Protein AF-A0A1X7SDA2-F1 (afdb_monomer_lite)

Secondary structure (DSSP, 8-state):
-HHHHHHHHHHHHHHHHHHHHHHHHHHHH-TTSTTHHHHHHHHHHHHHHHHHHHHHHHHHHHTTS-TT-HHHHHHHHHHHHHHHHHHHHHHHHHHHHHHHS-------------SHHHHHHHHHHHHHHHHHHHHHHHHHHSS---S---HHHHHHHHHHHHHHHHHHHHHHHHHHHHHHHHHHTT-

Sequence (187 aa):
MALSSLHKKRRAAGSPITRLNNQLKDLEADPEVPGASDSAKHLLLKLNEAESHFKTLHYQVLDVIDENDDEALRKEQDIVDNHDDIVAALVLRIQNIITHSPSTVHHSPMSVGSTVPDALKVSARRLSRLELGLNGTDDGLDAPSGDDVDSSLLEQYVEQLADNKCELSKIHEQLISLDLENDHELV

pLDDT: mean 71.37, std 12.74, range [31.89, 90.06]

Structure (mmCIF, N/CA/C/O backbone):
data_AF-A0A1X7SDA2-F1
#
_entry.id   AF-A0A1X7SDA2-F1
#
loop_
_atom_site.group_PDB
_atom_site.id
_atom_site.type_symbol
_atom_site.label_atom_id
_atom_site.label_alt_id
_atom_site.label_comp_id
_atom_site.label_asym_id
_atom_site.label_entity_id
_atom_site.label_seq_id
_atom_site.pdbx_PDB_ins_code
_atom_site.Cartn_x
_atom_site.Cartn_y
_atom_site.Cartn_z
_atom_site.occupancy
_atom_site.B_iso_or_equiv
_atom_site.auth_seq_id
_atom_site.auth_comp_id
_atom_site.auth_asym_id
_atom_site.auth_atom_id
_atom_site.pdbx_PDB_model_num
ATOM 1 N N . MET A 1 1 ? -9.801 19.566 20.275 1.00 59.31 1 MET A N 1
ATOM 2 C CA . MET A 1 1 ? -8.742 20.285 19.514 1.00 59.31 1 MET A CA 1
ATOM 3 C C . MET A 1 1 ? -7.629 19.369 18.985 1.00 59.31 1 MET A C 1
ATOM 5 O O . MET A 1 1 ? -6.990 19.757 18.017 1.00 59.31 1 MET A O 1
ATOM 9 N N . ALA A 1 2 ? -7.393 18.178 19.556 1.00 70.62 2 ALA A N 1
ATOM 10 C CA . ALA A 1 2 ? -6.334 17.264 19.103 1.00 70.62 2 ALA A CA 1
ATOM 11 C C . ALA A 1 2 ? -6.575 16.687 17.691 1.00 70.62 2 ALA A C 1
ATOM 13 O O . ALA A 1 2 ? -5.688 16.782 16.842 1.00 70.62 2 ALA A O 1
ATOM 14 N N . LEU A 1 3 ? -7.796 16.214 17.410 1.00 76.88 3 LEU A N 1
ATOM 15 C CA . LEU A 1 3 ? -8.164 15.581 16.135 1.00 76.88 3 LEU A CA 1
ATOM 16 C C . LEU A 1 3 ? -7.903 16.494 14.920 1.00 76.88 3 LEU A C 1
ATOM 18 O O . LEU A 1 3 ? -7.223 16.112 13.971 1.00 76.88 3 LEU A O 1
ATOM 22 N N . SER A 1 4 ? -8.341 17.760 14.973 1.00 78.56 4 SER A N 1
ATOM 23 C CA . SER A 1 4 ? -8.145 18.707 13.861 1.00 78.56 4 SER A CA 1
ATOM 24 C C . SER A 1 4 ? -6.668 18.993 13.565 1.00 78.56 4 SER A C 1
ATOM 26 O O . SER A 1 4 ? -6.300 19.237 12.414 1.00 78.56 4 SER A O 1
ATOM 28 N N . SER A 1 5 ? -5.806 18.929 14.584 1.00 82.69 5 SER A N 1
ATOM 29 C CA . SER A 1 5 ? -4.362 19.088 14.419 1.00 82.69 5 SER A CA 1
ATOM 30 C C . SER A 1 5 ? -3.717 17.862 13.762 1.00 82.69 5 SER A C 1
ATOM 32 O O . SER A 1 5 ? -2.837 18.029 12.915 1.00 82.69 5 SER A O 1
ATOM 34 N N . LEU A 1 6 ? -4.198 16.654 14.077 1.00 82.06 6 LEU A N 1
ATOM 35 C CA . LEU A 1 6 ? -3.743 15.398 13.479 1.00 82.06 6 LEU A CA 1
ATOM 36 C C . LEU A 1 6 ? -4.163 15.304 12.012 1.00 82.06 6 LEU A C 1
ATOM 38 O O . LEU A 1 6 ? -3.303 15.117 11.156 1.00 82.06 6 LEU A O 1
ATOM 42 N N . HIS A 1 7 ? -5.427 15.594 11.682 1.00 82.50 7 HIS A N 1
ATOM 43 C CA . HIS A 1 7 ? -5.861 15.664 10.281 1.00 82.50 7 HIS A CA 1
ATOM 44 C C . HIS A 1 7 ? -5.064 16.701 9.479 1.00 82.50 7 HIS A C 1
ATOM 46 O O . HIS A 1 7 ? -4.743 16.477 8.311 1.00 82.50 7 HIS A O 1
ATOM 52 N N . LYS A 1 8 ? -4.699 17.838 10.089 1.00 81.81 8 LYS A N 1
ATOM 53 C CA . LYS A 1 8 ? -3.851 18.846 9.435 1.00 81.81 8 LYS A CA 1
ATOM 54 C C . LYS A 1 8 ? -2.438 18.315 9.167 1.00 81.81 8 LYS A C 1
ATOM 56 O O . LYS A 1 8 ? -1.912 18.549 8.079 1.00 81.81 8 LYS A O 1
ATOM 61 N N . LYS A 1 9 ? -1.843 17.583 10.115 1.00 80.25 9 LYS A N 1
ATOM 62 C CA . LYS A 1 9 ? -0.550 16.900 9.927 1.00 80.25 9 LYS A CA 1
ATOM 63 C C . LYS A 1 9 ? -0.638 15.809 8.853 1.00 80.25 9 LYS A C 1
ATOM 65 O O . LYS A 1 9 ? 0.211 15.779 7.970 1.00 80.25 9 LYS A O 1
ATOM 70 N N . ARG A 1 10 ? -1.700 14.996 8.848 1.00 83.62 10 ARG A N 1
ATOM 71 C CA . ARG A 1 10 ? -1.960 13.968 7.825 1.00 83.62 10 ARG A CA 1
ATOM 72 C C . ARG A 1 10 ? -2.091 14.568 6.425 1.00 83.62 10 ARG A C 1
ATOM 74 O O . ARG A 1 10 ? -1.443 14.112 5.490 1.00 83.62 10 ARG A O 1
ATOM 81 N N . ARG A 1 11 ? -2.852 15.657 6.271 1.00 78.75 11 ARG A N 1
ATOM 82 C CA . ARG A 1 11 ? -2.937 16.391 4.991 1.00 78.75 11 ARG A CA 1
ATOM 83 C C . ARG A 1 11 ? -1.576 16.924 4.543 1.00 78.75 11 ARG A C 1
ATOM 85 O O . ARG A 1 11 ? -1.275 16.899 3.353 1.00 78.75 11 ARG A O 1
ATOM 92 N N . ALA A 1 12 ? -0.740 17.370 5.481 1.00 77.00 12 ALA A N 1
ATOM 93 C CA . ALA A 1 12 ? 0.630 17.763 5.172 1.00 77.00 12 ALA A CA 1
ATOM 94 C C . ALA A 1 12 ? 1.497 16.569 4.732 1.00 77.00 12 ALA A C 1
ATOM 96 O O . ALA A 1 12 ? 2.342 16.761 3.866 1.00 77.00 12 ALA A O 1
ATOM 97 N N . ALA A 1 13 ? 1.257 15.356 5.243 1.00 71.81 13 ALA A N 1
ATOM 98 C CA . ALA A 1 13 ? 1.896 14.119 4.777 1.00 71.81 13 ALA A CA 1
ATOM 99 C C . ALA A 1 13 ? 1.405 13.652 3.386 1.00 71.81 13 ALA A C 1
ATOM 101 O O . ALA A 1 13 ? 2.168 13.033 2.651 1.00 71.81 13 ALA A O 1
ATOM 102 N N . GLY A 1 14 ? 0.197 14.041 2.959 1.00 67.38 14 GLY A N 1
ATOM 103 C CA . GLY A 1 14 ? -0.268 13.852 1.574 1.00 67.38 14 GLY A CA 1
ATOM 104 C C . GLY A 1 14 ? 0.439 14.749 0.540 1.00 67.38 14 GLY A C 1
ATOM 105 O O . GLY A 1 14 ? 0.536 14.398 -0.633 1.00 67.38 14 GLY A O 1
ATOM 106 N N . SER A 1 15 ? 0.995 15.891 0.960 1.00 72.88 15 SER A N 1
ATOM 107 C CA . SER A 1 15 ? 1.764 16.803 0.089 1.00 72.88 15 SER A CA 1
ATOM 108 C C . SER A 1 15 ? 3.035 16.163 -0.514 1.00 72.88 15 SER A C 1
ATOM 110 O O . SER A 1 15 ? 3.266 16.332 -1.714 1.00 72.88 15 SER A O 1
ATOM 112 N N . PRO A 1 16 ? 3.843 15.394 0.248 1.00 75.81 16 PRO A N 1
ATOM 113 C CA . PRO A 1 16 ? 4.901 14.535 -0.278 1.00 75.81 16 PRO A CA 1
ATOM 114 C C . PRO A 1 16 ? 4.469 13.631 -1.433 1.00 75.81 16 PRO A C 1
ATOM 116 O O . PRO A 1 16 ? 5.151 13.617 -2.451 1.00 75.81 16 PRO A O 1
ATOM 119 N N . ILE A 1 17 ? 3.327 12.946 -1.331 1.00 77.50 17 ILE A N 1
ATOM 120 C CA . ILE A 1 17 ? 2.840 12.034 -2.381 1.00 77.50 17 ILE A CA 1
ATOM 121 C C . ILE A 1 17 ? 2.509 12.796 -3.662 1.00 77.50 17 ILE A C 1
ATOM 123 O O . ILE A 1 17 ? 2.922 12.394 -4.747 1.00 77.50 17 ILE A O 1
ATOM 127 N N . THR A 1 18 ? 1.858 13.954 -3.552 1.00 77.25 18 THR A N 1
ATOM 128 C CA . THR A 1 18 ? 1.603 14.819 -4.713 1.00 77.25 18 THR A CA 1
ATOM 129 C C . THR A 1 18 ? 2.904 15.297 -5.365 1.00 77.25 18 THR A C 1
ATOM 131 O O . THR A 1 18 ? 3.003 15.345 -6.590 1.00 77.25 18 THR A O 1
ATOM 134 N N . ARG A 1 19 ? 3.928 15.627 -4.566 1.00 79.62 19 ARG A N 1
ATOM 135 C CA . ARG A 1 19 ? 5.252 16.009 -5.085 1.00 79.62 19 ARG A CA 1
ATOM 136 C C . ARG A 1 19 ? 5.945 14.844 -5.785 1.00 79.62 19 ARG A C 1
ATOM 138 O O . ARG A 1 19 ? 6.476 15.051 -6.871 1.00 79.62 19 ARG A O 1
ATOM 145 N N . LEU A 1 20 ? 5.902 13.647 -5.201 1.00 81.62 20 LEU A N 1
ATOM 146 C CA . LEU A 1 20 ? 6.448 12.429 -5.803 1.00 81.62 20 LEU A CA 1
ATOM 147 C C . LEU A 1 20 ? 5.735 12.096 -7.116 1.00 81.62 20 LEU A C 1
ATOM 149 O O . LEU A 1 20 ? 6.397 11.782 -8.095 1.00 81.62 20 LEU A O 1
ATOM 153 N N . ASN A 1 21 ? 4.411 12.254 -7.180 1.00 78.62 21 ASN A N 1
ATOM 154 C CA . ASN A 1 21 ? 3.631 12.061 -8.403 1.00 78.62 21 ASN A CA 1
ATOM 155 C C . ASN A 1 21 ? 4.055 13.022 -9.526 1.00 78.62 21 ASN A C 1
ATOM 157 O O . ASN A 1 21 ? 4.193 12.606 -10.672 1.00 78.62 21 ASN A O 1
ATOM 161 N N . ASN A 1 22 ? 4.292 14.298 -9.209 1.00 78.06 22 ASN A N 1
ATOM 162 C CA . ASN A 1 22 ? 4.778 15.265 -10.197 1.00 78.06 22 ASN A CA 1
ATOM 163 C C . ASN A 1 22 ? 6.201 14.932 -10.661 1.00 78.06 22 ASN A C 1
ATOM 165 O O . ASN A 1 22 ? 6.445 14.893 -11.858 1.00 78.06 22 ASN A O 1
ATOM 169 N N . GLN A 1 23 ? 7.099 14.587 -9.735 1.00 79.50 23 GLN A N 1
ATOM 170 C CA . GLN A 1 23 ? 8.452 14.132 -10.079 1.00 79.50 23 GLN A CA 1
ATOM 171 C C . GLN A 1 23 ? 8.437 12.867 -10.942 1.00 79.50 23 GLN A C 1
ATOM 173 O O . GLN A 1 23 ? 9.287 12.700 -11.811 1.00 79.50 23 GLN A O 1
ATOM 178 N N . LEU A 1 24 ? 7.458 11.989 -10.724 1.00 80.25 24 LEU A N 1
ATOM 179 C CA . LEU A 1 24 ? 7.262 10.808 -11.547 1.00 80.25 24 LEU A CA 1
ATOM 180 C C . LEU A 1 24 ? 6.786 11.162 -12.953 1.00 80.25 24 LEU A C 1
ATOM 182 O O . LEU A 1 24 ? 7.314 10.622 -13.912 1.00 80.25 24 LEU A O 1
ATOM 186 N N . LYS A 1 25 ? 5.832 12.091 -13.081 1.00 80.81 25 LYS A N 1
ATOM 187 C CA . LYS A 1 25 ? 5.381 12.592 -14.388 1.00 80.81 25 LYS A CA 1
ATOM 188 C C . LYS A 1 25 ? 6.527 13.215 -15.179 1.00 80.81 25 LYS A C 1
ATOM 190 O O . LYS A 1 25 ? 6.603 13.007 -16.383 1.00 80.81 25 LYS A O 1
ATOM 195 N N . ASP A 1 26 ? 7.412 13.943 -14.504 1.00 77.31 26 ASP A N 1
ATOM 196 C CA . ASP A 1 26 ? 8.580 14.556 -15.138 1.00 77.31 26 ASP A CA 1
ATOM 197 C C . ASP A 1 26 ? 9.569 13.487 -15.643 1.00 77.31 26 ASP A C 1
ATOM 199 O O . ASP A 1 26 ? 10.092 13.609 -16.745 1.00 77.31 26 ASP A O 1
ATOM 203 N N . LEU A 1 27 ? 9.778 12.405 -14.880 1.00 75.75 27 LEU A N 1
ATOM 204 C CA . LEU A 1 27 ? 10.617 11.270 -15.297 1.00 75.75 27 LEU A CA 1
ATOM 205 C C . LEU A 1 27 ? 9.971 10.398 -16.383 1.00 75.75 27 LEU A C 1
ATOM 207 O O . LEU A 1 27 ? 10.678 9.818 -17.198 1.00 75.75 27 LEU A O 1
ATOM 211 N N . GLU A 1 28 ? 8.644 10.289 -16.407 1.00 74.94 28 GLU A N 1
ATOM 212 C CA . GLU A 1 28 ? 7.909 9.594 -17.473 1.00 74.94 28 GLU A CA 1
ATOM 213 C C . GLU A 1 28 ? 7.912 10.378 -18.786 1.00 74.94 28 GLU A C 1
ATOM 215 O O . GLU A 1 28 ? 7.840 9.778 -19.857 1.00 74.94 28 GLU A O 1
ATOM 220 N N . ALA A 1 29 ? 7.975 11.709 -18.713 1.00 76.88 29 ALA 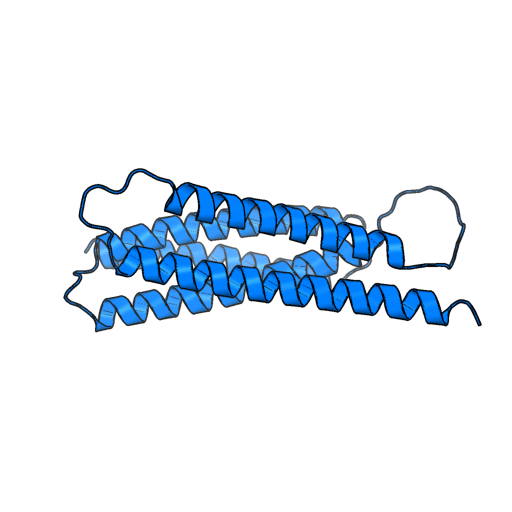A N 1
ATOM 221 C CA . ALA A 1 29 ? 8.007 12.570 -19.887 1.00 76.88 29 ALA A CA 1
ATOM 222 C C . ALA A 1 29 ? 9.354 12.521 -20.629 1.00 76.88 29 ALA A C 1
ATOM 224 O O . ALA A 1 29 ? 9.379 12.789 -21.829 1.00 76.88 29 ALA A O 1
ATOM 225 N N . ASP A 1 30 ? 10.447 12.172 -19.941 1.00 66.75 30 ASP A N 1
ATOM 226 C CA . ASP A 1 30 ? 11.797 12.113 -20.512 1.00 66.75 30 ASP A CA 1
ATOM 227 C C . ASP A 1 30 ? 12.536 10.815 -20.102 1.00 66.75 30 ASP A C 1
ATOM 229 O O . ASP A 1 30 ? 13.370 10.808 -19.191 1.00 66.75 30 ASP A O 1
ATOM 233 N N . PRO A 1 31 ? 12.208 9.674 -20.740 1.00 57.91 31 PRO A N 1
ATOM 234 C CA . PRO A 1 31 ? 12.729 8.358 -20.360 1.00 57.91 31 PRO A CA 1
ATOM 235 C C . PRO A 1 31 ? 14.196 8.118 -20.763 1.00 57.91 31 PRO A C 1
ATOM 237 O O . PRO A 1 31 ? 14.784 7.120 -20.344 1.00 57.91 31 PRO A O 1
ATOM 240 N N . GLU A 1 32 ? 14.805 9.001 -21.564 1.00 57.25 32 GLU A N 1
ATOM 241 C CA . GLU A 1 32 ? 16.189 8.854 -22.043 1.00 57.25 32 GLU A CA 1
ATOM 242 C C . GLU A 1 32 ? 17.232 9.482 -21.102 1.00 57.25 32 GLU A C 1
ATOM 244 O O . GLU A 1 32 ? 18.436 9.405 -21.366 1.00 57.25 32 GLU A O 1
ATOM 249 N N . VAL A 1 33 ? 16.804 10.073 -19.980 1.00 61.66 33 VAL A N 1
ATOM 250 C CA . VAL A 1 33 ? 17.714 10.708 -19.020 1.00 61.66 33 VAL A CA 1
ATOM 251 C C . VAL A 1 33 ? 18.628 9.654 -18.369 1.00 61.66 33 VAL A C 1
ATOM 253 O O . VAL A 1 33 ? 18.151 8.748 -17.672 1.00 61.66 33 VAL A O 1
ATOM 256 N N . PRO A 1 34 ? 19.963 9.773 -18.514 1.00 59.53 34 PRO A N 1
ATOM 257 C CA . PRO A 1 34 ? 20.907 8.894 -17.835 1.00 59.53 34 PRO A CA 1
ATOM 258 C C . PRO A 1 34 ? 20.696 8.951 -16.316 1.00 59.53 34 PRO A C 1
ATOM 260 O O . PRO A 1 34 ? 20.750 10.021 -15.712 1.00 59.53 34 PRO A O 1
ATOM 263 N N . GLY A 1 35 ? 20.448 7.800 -15.685 1.00 67.06 35 GLY A N 1
ATOM 264 C CA . GLY A 1 35 ? 20.158 7.717 -14.246 1.00 67.06 35 GLY A CA 1
ATOM 265 C C . GLY A 1 35 ? 18.670 7.791 -13.870 1.00 67.06 35 GLY A C 1
ATOM 266 O O . GLY A 1 35 ? 18.354 7.832 -12.677 1.00 67.06 35 GLY A O 1
ATOM 267 N N . ALA A 1 36 ? 17.751 7.746 -14.843 1.00 69.38 36 ALA A N 1
ATOM 268 C CA . ALA A 1 36 ? 16.308 7.636 -14.598 1.00 69.38 36 ALA A CA 1
ATOM 269 C C . ALA A 1 36 ? 15.951 6.422 -13.716 1.00 69.38 36 ALA A C 1
ATOM 271 O O . ALA A 1 36 ? 15.173 6.555 -12.774 1.00 69.38 36 ALA A O 1
ATOM 272 N N . SER A 1 37 ? 16.600 5.269 -13.931 1.00 69.44 37 SER A N 1
ATOM 273 C CA . SER A 1 37 ? 16.397 4.056 -13.117 1.00 69.44 37 SER A CA 1
ATOM 274 C C . SER A 1 37 ? 16.766 4.261 -11.642 1.00 69.44 37 SER A C 1
ATOM 276 O O . SER A 1 37 ? 16.010 3.882 -10.747 1.00 69.44 37 SER A O 1
ATOM 278 N N . ASP A 1 38 ? 17.907 4.892 -11.360 1.00 74.62 38 ASP A N 1
ATOM 279 C CA . ASP A 1 38 ? 18.349 5.124 -9.980 1.00 74.62 38 ASP A CA 1
ATOM 280 C C . ASP A 1 38 ? 17.5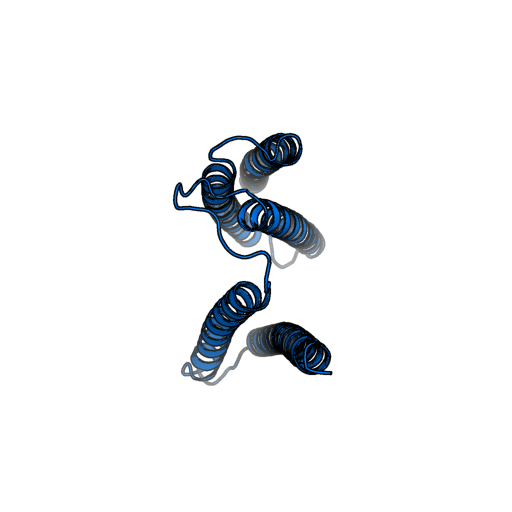34 6.232 -9.305 1.00 74.62 38 ASP A C 1
ATOM 282 O O . ASP A 1 38 ? 17.201 6.128 -8.122 1.00 74.62 38 ASP A O 1
ATOM 286 N N . SER A 1 39 ? 17.106 7.233 -10.076 1.00 77.81 39 SER A N 1
ATOM 287 C CA . SER A 1 39 ? 16.160 8.255 -9.622 1.00 77.81 39 SER A CA 1
ATOM 288 C C . SER A 1 39 ? 14.798 7.643 -9.282 1.00 77.81 39 SER A C 1
ATOM 290 O O . SER A 1 39 ? 14.232 7.955 -8.236 1.00 77.81 39 SER A O 1
ATOM 292 N N . ALA A 1 40 ? 14.304 6.707 -10.095 1.00 76.56 40 ALA A N 1
ATOM 293 C CA . ALA A 1 40 ? 13.064 5.980 -9.850 1.00 76.56 40 ALA A CA 1
ATOM 294 C C . ALA A 1 40 ? 13.161 5.067 -8.614 1.00 76.56 40 ALA A C 1
ATOM 296 O O . ALA A 1 40 ? 12.264 5.080 -7.773 1.00 76.56 40 ALA A O 1
ATOM 297 N N . LYS A 1 41 ? 14.276 4.346 -8.416 1.00 77.31 41 LYS A N 1
ATOM 298 C CA . LYS A 1 41 ? 14.525 3.583 -7.173 1.00 77.31 41 LYS A CA 1
ATOM 299 C C . LYS A 1 41 ? 14.540 4.488 -5.941 1.00 77.31 41 LYS A C 1
ATOM 301 O O . LYS A 1 41 ? 13.987 4.135 -4.903 1.00 77.31 41 LYS A O 1
ATOM 306 N N . HIS A 1 42 ? 15.156 5.661 -6.049 1.00 81.12 42 HIS A N 1
ATOM 307 C CA . HIS A 1 42 ? 15.188 6.627 -4.958 1.00 81.12 42 HIS A CA 1
ATOM 308 C C . HIS A 1 42 ? 13.798 7.223 -4.672 1.00 81.12 42 HIS A C 1
ATOM 310 O O . HIS A 1 42 ? 13.443 7.436 -3.512 1.00 81.12 42 HIS A O 1
ATOM 316 N N . LEU A 1 43 ? 12.975 7.445 -5.702 1.00 83.38 43 LEU A N 1
ATOM 317 C CA . LEU A 1 43 ? 11.569 7.820 -5.531 1.00 83.38 43 LEU A CA 1
ATOM 318 C C . LEU A 1 43 ? 10.744 6.701 -4.888 1.00 83.38 43 LEU A C 1
ATOM 320 O O . LEU A 1 43 ? 9.896 7.008 -4.057 1.00 83.38 43 LEU A O 1
ATOM 324 N N . LEU A 1 44 ? 11.023 5.429 -5.196 1.00 80.88 44 LEU A N 1
ATOM 325 C CA . LEU A 1 44 ? 10.370 4.289 -4.544 1.00 80.88 44 LEU A CA 1
ATOM 326 C C . LEU A 1 44 ? 10.635 4.277 -3.037 1.00 80.88 44 LEU A C 1
ATOM 328 O O . LEU A 1 44 ? 9.713 4.122 -2.244 1.00 80.88 44 LEU A O 1
ATOM 332 N N . LEU A 1 45 ? 11.892 4.486 -2.636 1.00 84.69 45 LEU A N 1
ATOM 333 C CA . LEU A 1 45 ? 12.259 4.571 -1.221 1.00 84.69 45 LEU A CA 1
ATOM 334 C C . LEU A 1 45 ? 11.527 5.721 -0.519 1.00 84.69 45 LEU A C 1
ATOM 336 O O . LEU A 1 45 ? 10.974 5.527 0.560 1.00 84.69 45 LEU A O 1
ATOM 340 N N . LYS A 1 46 ? 11.463 6.895 -1.158 1.00 86.56 46 LYS A N 1
ATOM 341 C CA . LYS A 1 46 ? 10.731 8.053 -0.626 1.00 86.56 46 LYS A CA 1
ATOM 342 C C . LYS A 1 46 ? 9.225 7.832 -0.545 1.00 86.56 46 LYS A C 1
ATOM 344 O O . LYS A 1 46 ? 8.593 8.356 0.368 1.00 86.56 46 LYS A O 1
ATOM 349 N N . LEU A 1 47 ? 8.648 7.099 -1.495 1.00 87.50 47 LEU A N 1
ATOM 350 C CA . LEU A 1 47 ? 7.232 6.750 -1.475 1.00 87.50 47 LEU A CA 1
ATOM 351 C C . LEU A 1 47 ? 6.921 5.854 -0.273 1.00 87.50 47 LEU A C 1
ATOM 353 O O . LEU A 1 47 ? 6.018 6.181 0.489 1.00 87.50 47 LEU A O 1
ATOM 357 N N . ASN A 1 48 ? 7.732 4.819 -0.046 1.00 84.31 48 ASN A N 1
ATOM 358 C CA . ASN A 1 48 ? 7.575 3.919 1.100 1.00 84.31 48 ASN A CA 1
ATOM 359 C C . ASN A 1 48 ? 7.741 4.656 2.443 1.00 84.31 48 ASN A C 1
ATOM 361 O O . ASN A 1 48 ? 7.020 4.391 3.403 1.00 84.31 48 ASN A O 1
ATOM 365 N N . GLU A 1 49 ? 8.678 5.607 2.526 1.00 87.12 49 GLU A N 1
ATOM 366 C CA . GLU A 1 49 ? 8.853 6.445 3.719 1.00 87.12 49 GLU A CA 1
ATOM 367 C C . GLU A 1 49 ? 7.627 7.343 3.968 1.00 87.12 49 GLU A C 1
ATOM 369 O O . GLU A 1 49 ? 7.147 7.453 5.099 1.00 87.12 49 GLU A O 1
ATOM 374 N N . ALA A 1 50 ? 7.084 7.956 2.911 1.00 85.81 50 ALA A N 1
ATOM 375 C CA . ALA A 1 50 ? 5.890 8.792 3.002 1.00 85.81 50 ALA A CA 1
ATOM 376 C C . ALA A 1 50 ? 4.637 7.987 3.388 1.00 85.81 50 ALA A C 1
ATOM 378 O O . ALA A 1 50 ? 3.846 8.462 4.203 1.00 85.81 50 ALA A O 1
ATOM 379 N N . GLU A 1 51 ? 4.484 6.777 2.846 1.00 86.56 51 GLU A N 1
ATOM 380 C CA . GLU A 1 51 ? 3.410 5.835 3.180 1.00 86.56 51 GLU A CA 1
ATOM 381 C C . GLU A 1 51 ? 3.476 5.421 4.657 1.00 86.56 51 GLU A C 1
ATOM 383 O O . GLU A 1 51 ? 2.493 5.544 5.387 1.00 86.56 51 GLU A O 1
ATOM 388 N N . SER A 1 52 ? 4.655 5.015 5.137 1.00 87.69 52 SER A N 1
ATOM 389 C CA . SER A 1 52 ? 4.864 4.648 6.544 1.00 87.69 52 SER A CA 1
ATOM 390 C C . SER A 1 52 ? 4.509 5.797 7.499 1.00 87.69 52 SER A C 1
ATOM 392 O O . SER A 1 52 ? 3.804 5.618 8.501 1.00 87.69 52 SER A O 1
ATOM 394 N N . HIS A 1 53 ? 4.925 7.021 7.159 1.00 86.25 53 HIS A N 1
ATOM 395 C CA . HIS A 1 53 ? 4.589 8.205 7.944 1.00 86.25 53 HIS A CA 1
ATOM 396 C C . HIS A 1 53 ? 3.088 8.538 7.897 1.00 86.25 53 HIS A C 1
ATOM 398 O O . HIS A 1 53 ? 2.521 8.943 8.915 1.00 86.25 53 HIS A O 1
ATOM 404 N N . PHE A 1 54 ? 2.423 8.345 6.753 1.00 89.62 54 PHE A N 1
ATOM 405 C CA . PHE A 1 54 ? 0.974 8.507 6.647 1.00 89.62 54 PHE A CA 1
ATOM 406 C C . PHE A 1 54 ? 0.230 7.500 7.529 1.00 89.62 54 PHE A C 1
ATOM 408 O O . PHE A 1 54 ? -0.606 7.925 8.325 1.00 89.62 54 PHE A O 1
ATOM 415 N N . LYS A 1 55 ? 0.581 6.208 7.459 1.00 88.81 55 LYS A N 1
ATOM 416 C CA . LYS A 1 55 ? -0.017 5.143 8.285 1.00 88.81 55 LYS A CA 1
ATOM 417 C C . LYS A 1 55 ? 0.138 5.436 9.776 1.00 88.81 55 LYS A C 1
ATOM 419 O O . LYS A 1 55 ? -0.832 5.375 10.523 1.00 88.81 55 LYS A O 1
ATOM 424 N N . THR A 1 56 ? 1.320 5.892 10.191 1.00 90.06 56 THR A N 1
ATOM 425 C CA . THR A 1 56 ? 1.573 6.311 11.582 1.00 90.06 56 THR A CA 1
ATOM 426 C C . THR A 1 56 ? 0.627 7.428 12.031 1.00 90.06 56 THR A C 1
ATOM 428 O O . THR A 1 56 ? 0.051 7.364 13.115 1.00 90.06 56 THR A O 1
ATOM 431 N N . LEU A 1 57 ? 0.456 8.469 11.210 1.00 85.56 57 LEU A N 1
ATOM 432 C CA . LEU A 1 57 ? -0.445 9.580 11.532 1.00 85.56 57 LEU A CA 1
ATOM 433 C C . LEU A 1 57 ? -1.918 9.171 11.485 1.00 85.56 57 LEU A C 1
ATOM 435 O O . LEU A 1 57 ? -2.725 9.766 12.191 1.00 85.56 57 LEU A O 1
ATOM 439 N N . HIS A 1 58 ? -2.267 8.209 10.638 1.00 86.62 58 HIS A N 1
ATOM 440 C CA . HIS A 1 58 ? -3.623 7.710 10.493 1.00 86.62 58 HIS A CA 1
ATOM 441 C C . HIS A 1 58 ? -4.047 6.850 11.690 1.00 86.62 58 HIS A C 1
ATOM 443 O O . HIS A 1 58 ? -5.093 7.121 12.270 1.00 86.62 58 HIS A O 1
ATOM 449 N N . TYR A 1 59 ? -3.207 5.920 12.155 1.00 86.75 59 TYR A N 1
ATOM 450 C CA . TYR A 1 59 ? -3.502 5.153 13.373 1.00 86.75 59 TYR A CA 1
ATOM 451 C C . TYR A 1 59 ? -3.664 6.062 14.598 1.00 86.75 59 TYR A C 1
ATOM 453 O O . TYR A 1 59 ? -4.606 5.905 15.361 1.00 86.75 59 TYR A O 1
ATOM 461 N N . GLN A 1 60 ? -2.857 7.124 14.704 1.00 86.88 60 GLN A N 1
ATOM 462 C CA . GLN A 1 60 ? -3.041 8.147 15.744 1.00 86.88 60 GLN A CA 1
ATOM 463 C C . GLN A 1 60 ? -4.368 8.915 15.640 1.00 86.88 60 GLN A C 1
ATOM 465 O O . GLN A 1 60 ? -4.794 9.522 16.619 1.00 86.88 60 GLN A O 1
ATOM 470 N N . VAL A 1 61 ? -4.981 8.988 14.454 1.00 85.31 61 VAL A N 1
ATOM 471 C CA . VAL A 1 61 ? -6.319 9.570 14.285 1.00 85.31 61 VAL A CA 1
ATOM 472 C C . VAL A 1 61 ? -7.376 8.567 14.731 1.00 85.31 61 VAL A C 1
ATOM 474 O O . VAL A 1 61 ? -8.259 8.972 15.483 1.00 85.31 61 VAL A O 1
ATOM 477 N N . LEU A 1 62 ? -7.265 7.298 14.326 1.00 84.00 62 LEU A N 1
ATOM 478 C CA . LEU A 1 62 ? -8.182 6.234 14.747 1.00 84.00 62 LEU A CA 1
ATOM 479 C C . LEU A 1 62 ? -8.208 6.072 16.273 1.00 84.00 62 LEU A C 1
ATOM 481 O O . LEU A 1 62 ? -9.292 6.053 16.839 1.00 84.00 62 LEU A O 1
ATOM 485 N N . ASP A 1 63 ? -7.053 6.126 16.946 1.00 83.88 63 ASP A N 1
ATOM 486 C CA . ASP A 1 63 ? -6.945 6.068 18.418 1.00 83.88 63 ASP A CA 1
ATOM 487 C C . ASP A 1 63 ? -7.709 7.192 19.152 1.00 83.88 63 ASP A C 1
ATOM 489 O O . ASP A 1 63 ? -7.924 7.134 20.364 1.00 83.88 63 ASP A O 1
ATOM 493 N N . VAL A 1 64 ? -8.047 8.277 18.448 1.00 83.94 64 VAL A N 1
ATOM 494 C CA . VAL A 1 64 ? -8.718 9.461 19.010 1.00 83.94 64 VAL A CA 1
ATOM 495 C C . VAL A 1 64 ? -10.187 9.537 18.581 1.00 83.94 64 VAL A C 1
ATOM 497 O O . VAL A 1 64 ? -10.947 10.313 19.168 1.00 83.94 64 VAL A O 1
ATOM 500 N N . ILE A 1 65 ? -10.593 8.775 17.563 1.00 83.62 65 ILE A N 1
ATOM 501 C CA . ILE A 1 65 ? -11.993 8.661 17.156 1.00 83.62 65 ILE A CA 1
ATOM 502 C C . ILE A 1 65 ? -12.704 7.752 18.164 1.00 83.62 65 ILE A C 1
ATOM 504 O O . ILE A 1 65 ? -12.183 6.717 18.560 1.00 83.62 65 ILE A O 1
ATOM 508 N N . ASP A 1 66 ? -13.882 8.178 18.617 1.00 78.62 66 ASP A N 1
ATOM 509 C CA . ASP A 1 66 ? -14.729 7.349 19.475 1.00 78.62 66 ASP A CA 1
ATOM 510 C C . ASP A 1 66 ? -15.301 6.204 18.631 1.00 78.62 66 ASP A C 1
ATOM 512 O O . ASP A 1 66 ? -15.856 6.452 17.560 1.00 78.62 66 ASP A O 1
ATOM 516 N N . GLU A 1 67 ? -15.191 4.969 19.119 1.00 73.31 67 GLU A N 1
ATOM 517 C CA . GLU A 1 67 ? -15.719 3.766 18.461 1.00 73.31 67 GLU A CA 1
ATOM 518 C C . GLU A 1 67 ? -17.231 3.855 18.195 1.00 73.31 67 GLU A C 1
ATOM 520 O O . GLU A 1 67 ? -17.748 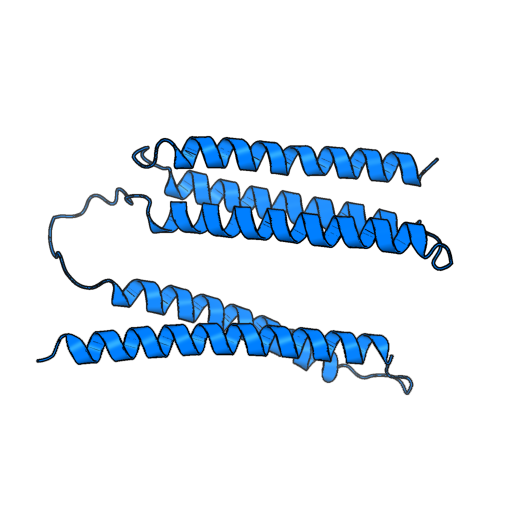3.172 17.321 1.00 73.31 67 GLU A O 1
ATOM 525 N N . ASN A 1 68 ? -17.940 4.734 18.912 1.00 75.56 68 ASN A N 1
ATOM 526 C CA . ASN A 1 68 ? -19.371 4.974 18.724 1.00 75.56 68 ASN A CA 1
ATOM 527 C C . ASN A 1 68 ? -19.698 6.010 17.628 1.00 75.56 68 ASN A C 1
ATOM 529 O O . ASN A 1 68 ? -20.874 6.287 17.381 1.00 75.56 68 ASN A O 1
ATOM 533 N N . ASP A 1 69 ? -18.693 6.621 16.992 1.00 84.56 69 ASP A N 1
ATOM 534 C CA . ASP A 1 69 ? -18.864 7.556 15.873 1.00 84.56 69 ASP A CA 1
ATOM 535 C C . ASP A 1 69 ? -18.605 6.850 14.530 1.00 84.56 69 ASP A C 1
ATOM 537 O O . ASP A 1 69 ? -17.623 7.108 13.826 1.00 84.56 69 ASP A O 1
ATOM 541 N N . ASP A 1 70 ? -19.527 5.952 14.167 1.00 78.06 70 ASP A N 1
ATOM 542 C CA . ASP A 1 70 ? -19.494 5.144 12.935 1.00 78.06 70 ASP A CA 1
ATOM 543 C C . ASP A 1 70 ? -19.268 5.978 11.663 1.00 78.06 70 ASP A C 1
ATOM 545 O O . ASP A 1 70 ? -18.632 5.540 10.702 1.00 78.06 70 ASP A O 1
ATOM 549 N N . GLU A 1 71 ? -19.802 7.199 11.634 1.00 84.44 71 GLU A N 1
ATOM 550 C CA . GLU A 1 71 ? -19.689 8.101 10.490 1.00 84.44 71 GLU A CA 1
ATOM 551 C C . GLU A 1 71 ? -18.282 8.710 10.386 1.00 84.44 71 GLU A C 1
ATOM 553 O O . GLU 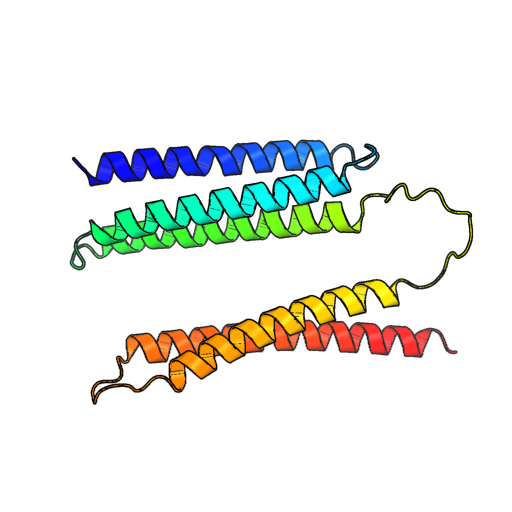A 1 71 ? -17.787 8.947 9.278 1.00 84.44 71 GLU A O 1
ATOM 558 N N . ALA A 1 72 ? -17.619 8.970 11.517 1.00 82.00 72 ALA A N 1
ATOM 559 C CA . ALA A 1 72 ? -16.221 9.383 11.534 1.00 82.00 72 ALA A CA 1
ATOM 560 C C . ALA A 1 72 ? -15.287 8.229 11.143 1.00 82.00 72 ALA A C 1
ATOM 562 O O . ALA A 1 72 ? -14.369 8.452 10.351 1.00 82.00 72 ALA A O 1
ATOM 563 N N . LEU A 1 73 ? -15.555 7.010 11.625 1.00 80.81 73 LEU A N 1
ATOM 564 C CA . LEU A 1 73 ? -14.788 5.812 11.273 1.00 80.81 73 LEU A CA 1
ATOM 565 C C . LEU A 1 73 ? -14.875 5.494 9.778 1.00 80.81 73 LEU A C 1
ATOM 567 O O . LEU A 1 73 ? -13.841 5.356 9.128 1.00 80.81 73 LEU A O 1
ATOM 571 N N . ARG A 1 74 ? -16.081 5.482 9.194 1.00 84.12 74 ARG A N 1
ATOM 572 C CA . ARG A 1 74 ? -16.261 5.265 7.744 1.00 84.12 74 ARG A CA 1
ATOM 573 C C . ARG A 1 74 ? -15.495 6.273 6.899 1.00 84.12 74 ARG A C 1
ATOM 575 O O . ARG A 1 74 ? -14.807 5.895 5.960 1.00 84.12 74 ARG A O 1
ATOM 582 N N . LYS A 1 75 ? -15.561 7.556 7.260 1.00 84.25 75 LYS A N 1
ATOM 583 C CA . LYS A 1 75 ? -14.814 8.605 6.551 1.00 84.25 75 LYS A CA 1
ATOM 584 C C . LYS A 1 75 ? -13.310 8.430 6.651 1.00 84.25 75 LYS A C 1
ATOM 586 O O . LYS A 1 75 ? -12.597 8.830 5.736 1.00 84.25 75 LYS A O 1
ATOM 591 N N . GLU A 1 76 ? -12.813 7.935 7.777 1.00 84.12 76 GLU A N 1
ATOM 592 C CA . GLU A 1 76 ? -11.382 7.714 7.952 1.00 84.12 76 GLU A CA 1
ATOM 593 C C . GLU A 1 76 ? -10.941 6.453 7.192 1.00 84.12 76 GLU A C 1
ATOM 595 O O . GLU A 1 76 ? -9.877 6.495 6.579 1.00 84.12 76 GLU A O 1
ATOM 600 N N . GLN A 1 77 ? -11.791 5.425 7.091 1.00 82.44 77 GLN A N 1
ATOM 601 C CA . GLN A 1 77 ? -11.568 4.249 6.244 1.00 82.44 77 GLN A CA 1
ATOM 602 C C . GLN A 1 77 ? -11.521 4.602 4.748 1.00 82.44 77 GLN A C 1
ATOM 604 O O . GLN A 1 77 ? -10.534 4.294 4.087 1.00 82.44 77 GLN A O 1
ATOM 609 N N . ASP A 1 78 ? -12.493 5.372 4.238 1.00 83.06 78 ASP A N 1
ATOM 610 C CA . ASP A 1 78 ? -12.516 5.839 2.835 1.00 83.06 78 ASP A CA 1
ATOM 611 C C . ASP A 1 78 ? -11.211 6.561 2.436 1.00 83.06 78 ASP A C 1
ATOM 613 O O . ASP A 1 78 ? -10.778 6.580 1.281 1.00 83.06 78 ASP A O 1
ATOM 617 N N . ILE A 1 79 ? -10.582 7.224 3.408 1.00 84.12 79 ILE A N 1
ATOM 618 C CA . ILE A 1 79 ? -9.333 7.952 3.215 1.00 84.12 79 ILE A CA 1
ATOM 619 C C . ILE A 1 79 ? -8.133 7.004 3.116 1.00 84.12 79 ILE A C 1
ATOM 621 O O . ILE A 1 79 ? -7.193 7.346 2.392 1.00 84.12 79 ILE A O 1
ATOM 625 N N . VAL A 1 80 ? -8.135 5.881 3.840 1.00 82.25 80 VAL A N 1
ATOM 626 C CA . VAL A 1 80 ? -7.102 4.834 3.732 1.00 82.25 80 VAL A CA 1
ATOM 627 C C . VAL A 1 80 ? -7.187 4.181 2.376 1.00 82.25 80 VAL A C 1
ATOM 629 O O . VAL A 1 80 ? -6.191 4.178 1.661 1.00 82.25 80 VAL A O 1
ATOM 632 N N . ASP A 1 81 ? -8.381 3.744 1.993 1.00 78.44 81 ASP A N 1
ATOM 633 C CA . ASP A 1 81 ? -8.596 3.027 0.741 1.00 78.44 81 ASP A CA 1
ATOM 634 C C . ASP A 1 81 ? -8.122 3.881 -0.448 1.00 78.44 81 ASP A C 1
ATOM 636 O O . ASP A 1 81 ? -7.294 3.464 -1.257 1.00 78.44 81 ASP A O 1
ATOM 640 N N . ASN A 1 82 ? -8.517 5.160 -0.481 1.00 81.94 82 ASN A N 1
ATOM 641 C CA . ASN A 1 82 ? -8.049 6.093 -1.507 1.00 81.94 82 ASN A CA 1
ATOM 642 C C . ASN A 1 82 ? -6.534 6.381 -1.427 1.00 81.94 82 ASN A C 1
ATOM 644 O O . ASN A 1 82 ? -5.912 6.722 -2.434 1.00 81.94 82 ASN A O 1
ATOM 648 N N . HIS A 1 83 ? -5.915 6.308 -0.246 1.00 82.62 83 HIS A N 1
ATOM 649 C CA . HIS A 1 83 ? -4.464 6.458 -0.123 1.00 82.62 83 HIS A CA 1
ATOM 650 C C . HIS A 1 83 ? -3.725 5.247 -0.695 1.00 82.62 83 HIS A C 1
ATOM 652 O O . HIS A 1 83 ? -2.768 5.431 -1.451 1.00 82.62 83 HIS A O 1
ATOM 658 N N . ASP A 1 84 ? -4.186 4.043 -0.369 1.00 78.69 84 ASP A N 1
ATOM 659 C CA . ASP A 1 84 ? -3.599 2.790 -0.829 1.00 78.69 84 ASP A CA 1
ATOM 660 C C . ASP A 1 84 ? -3.711 2.657 -2.354 1.00 78.69 84 ASP A C 1
ATOM 662 O O . ASP A 1 84 ? -2.717 2.331 -3.009 1.00 78.69 84 ASP A O 1
ATOM 666 N N . ASP A 1 85 ? -4.839 3.062 -2.949 1.00 78.69 85 ASP A N 1
ATOM 667 C CA . ASP A 1 85 ? -5.004 3.151 -4.407 1.00 78.69 85 ASP A CA 1
ATOM 668 C C . ASP A 1 85 ? -3.957 4.069 -5.064 1.00 78.69 85 ASP A C 1
ATOM 670 O O . ASP A 1 85 ? -3.334 3.729 -6.079 1.00 78.69 85 ASP A O 1
ATOM 674 N N . ILE A 1 86 ? -3.727 5.254 -4.483 1.00 78.38 86 ILE A N 1
ATOM 675 C CA . ILE A 1 86 ? -2.750 6.223 -4.999 1.00 78.38 86 ILE A CA 1
ATOM 676 C C . ILE A 1 86 ? -1.327 5.670 -4.882 1.00 78.38 86 ILE A C 1
ATOM 678 O O . ILE A 1 86 ? -0.530 5.819 -5.816 1.00 78.38 86 ILE A O 1
ATOM 682 N N . VAL A 1 87 ? -0.990 5.044 -3.753 1.00 78.25 87 VAL A N 1
ATOM 683 C CA . VAL A 1 87 ? 0.327 4.435 -3.536 1.00 78.25 87 VAL A CA 1
ATOM 684 C C . VAL A 1 87 ? 0.545 3.290 -4.520 1.00 78.25 87 VAL A C 1
ATOM 686 O O . VAL A 1 87 ? 1.570 3.284 -5.205 1.00 78.25 87 VAL A O 1
ATOM 689 N N . ALA A 1 88 ? -0.423 2.386 -4.681 1.00 75.25 88 ALA A N 1
ATOM 690 C CA . ALA A 1 88 ? -0.349 1.280 -5.632 1.00 75.25 88 ALA A CA 1
ATOM 691 C C . ALA A 1 88 ? -0.112 1.781 -7.067 1.00 75.25 88 ALA A C 1
ATOM 693 O O . ALA A 1 88 ? 0.795 1.302 -7.758 1.00 75.25 88 ALA A O 1
ATOM 694 N N . ALA A 1 89 ? -0.849 2.810 -7.497 1.00 76.00 89 ALA A N 1
ATOM 695 C CA . ALA A 1 89 ? -0.669 3.420 -8.811 1.00 76.00 89 ALA A CA 1
ATOM 696 C C . ALA A 1 89 ? 0.737 4.022 -8.999 1.00 76.00 89 ALA A C 1
ATOM 698 O O . ALA A 1 89 ? 1.347 3.870 -10.062 1.00 76.00 89 ALA A O 1
ATOM 699 N N . LEU A 1 90 ? 1.280 4.698 -7.980 1.00 75.62 90 LEU A N 1
ATOM 700 C CA . LEU A 1 90 ? 2.631 5.265 -8.030 1.00 75.62 90 LEU A CA 1
ATOM 701 C C . LEU A 1 90 ? 3.714 4.183 -8.035 1.00 75.62 90 LEU A C 1
ATOM 703 O O . LEU A 1 90 ? 4.680 4.304 -8.788 1.00 75.62 90 LEU A O 1
ATOM 707 N N . VAL A 1 91 ? 3.548 3.116 -7.253 1.00 77.31 91 VAL A N 1
ATOM 708 C CA . VAL A 1 91 ? 4.474 1.976 -7.226 1.00 77.31 91 VAL A CA 1
ATOM 709 C C . VAL A 1 91 ? 4.560 1.321 -8.602 1.00 77.31 91 VAL A C 1
ATOM 711 O O . VAL A 1 91 ? 5.669 1.111 -9.097 1.00 77.31 91 VAL A O 1
ATOM 714 N N . LEU A 1 92 ? 3.422 1.046 -9.246 1.00 75.25 92 LEU A N 1
ATOM 715 C CA . LEU A 1 92 ? 3.390 0.447 -10.584 1.00 75.25 92 LEU A CA 1
ATOM 716 C C . LEU A 1 92 ? 4.109 1.322 -11.613 1.00 75.25 92 LEU A C 1
ATOM 718 O O . LEU A 1 92 ? 4.924 0.831 -12.393 1.00 75.25 92 LEU A O 1
ATOM 722 N N . ARG A 1 93 ? 3.867 2.633 -11.576 1.00 80.44 93 ARG A N 1
ATOM 723 C CA . ARG A 1 93 ? 4.519 3.588 -12.478 1.00 80.44 93 ARG A CA 1
ATOM 724 C C . ARG A 1 93 ? 6.031 3.668 -12.245 1.00 80.44 93 ARG A C 1
ATOM 726 O O . ARG A 1 93 ? 6.798 3.593 -13.200 1.00 80.44 93 ARG A O 1
ATOM 733 N N . ILE A 1 94 ? 6.484 3.720 -10.989 1.00 79.38 94 ILE A N 1
ATOM 734 C CA . ILE A 1 94 ? 7.917 3.685 -10.648 1.00 79.38 94 ILE A CA 1
ATOM 735 C C . ILE A 1 94 ? 8.568 2.386 -11.139 1.00 79.38 94 ILE A C 1
ATOM 737 O O . ILE A 1 94 ? 9.649 2.418 -11.726 1.00 79.38 94 ILE A O 1
ATOM 741 N N . GLN A 1 95 ? 7.919 1.241 -10.924 1.00 77.56 95 GLN A N 1
ATOM 742 C CA . GLN A 1 95 ? 8.415 -0.054 -11.394 1.00 77.56 95 GLN A CA 1
ATOM 743 C C . GLN A 1 95 ? 8.508 -0.105 -12.920 1.00 77.56 95 GLN A C 1
ATOM 745 O O . GLN A 1 95 ? 9.487 -0.636 -13.449 1.00 77.56 95 GLN A O 1
ATOM 750 N N . ASN A 1 96 ? 7.547 0.497 -13.622 1.00 75.00 96 ASN A N 1
ATOM 751 C CA . ASN A 1 96 ? 7.571 0.612 -15.073 1.00 75.00 96 ASN A CA 1
ATOM 752 C C . ASN A 1 96 ? 8.794 1.411 -15.556 1.00 75.00 96 ASN A C 1
ATOM 754 O O . ASN A 1 96 ? 9.511 0.966 -16.447 1.00 75.00 96 ASN A O 1
ATOM 758 N N . ILE A 1 97 ? 9.113 2.535 -14.905 1.00 76.12 97 ILE A N 1
ATOM 759 C CA . ILE A 1 97 ? 10.319 3.317 -15.226 1.00 76.12 97 ILE A CA 1
ATOM 760 C C . ILE A 1 97 ? 11.587 2.510 -14.933 1.00 76.12 97 ILE A C 1
ATOM 762 O O . ILE A 1 97 ? 12.499 2.487 -15.753 1.00 76.12 97 ILE A O 1
ATOM 766 N N . ILE A 1 98 ? 11.665 1.820 -13.791 1.00 76.69 98 ILE A N 1
ATOM 767 C CA . ILE A 1 98 ? 12.851 1.024 -13.426 1.00 76.69 98 ILE A CA 1
ATOM 768 C C . ILE A 1 98 ? 13.113 -0.090 -14.446 1.00 76.69 98 ILE A C 1
ATOM 770 O O . ILE A 1 98 ? 14.274 -0.346 -14.763 1.00 76.69 98 ILE A O 1
ATOM 774 N N . THR A 1 99 ? 12.055 -0.741 -14.934 1.00 74.25 99 THR A N 1
ATOM 775 C CA . THR A 1 99 ? 12.131 -1.867 -15.879 1.00 74.25 99 THR A CA 1
ATOM 776 C C . THR A 1 99 ? 12.420 -1.430 -17.313 1.00 74.25 99 THR A C 1
ATOM 778 O O . THR A 1 99 ? 13.125 -2.145 -18.016 1.00 74.25 99 THR A O 1
ATOM 781 N N . HIS A 1 100 ? 11.944 -0.254 -17.730 1.00 65.88 100 HIS A N 1
ATOM 782 C CA . HIS A 1 100 ? 12.085 0.235 -19.109 1.00 65.88 100 HIS A CA 1
ATOM 783 C C . HIS A 1 100 ? 13.167 1.312 -19.283 1.00 65.88 100 HIS A C 1
ATOM 785 O O . HIS A 1 100 ? 13.433 1.735 -20.406 1.00 65.88 100 HIS A O 1
ATOM 791 N N . SER A 1 101 ? 13.818 1.757 -18.202 1.00 61.16 101 SER A N 1
ATOM 792 C CA . SER A 1 101 ? 14.956 2.676 -18.299 1.00 61.16 101 SER A CA 1
ATOM 793 C C . SER A 1 101 ? 16.155 1.965 -18.934 1.00 61.16 101 SER A C 1
ATOM 795 O O . SER A 1 101 ? 16.582 0.931 -18.406 1.00 61.16 101 SER A O 1
ATOM 797 N N . PRO A 1 102 ? 16.767 2.521 -19.995 1.00 53.12 102 PRO A N 1
ATOM 798 C CA . PRO A 1 102 ? 17.977 1.964 -20.578 1.00 53.12 102 PRO A CA 1
ATOM 799 C C . PRO A 1 102 ? 19.101 2.055 -19.544 1.00 53.12 102 PRO A C 1
ATOM 801 O O . PRO A 1 102 ? 19.643 3.122 -19.255 1.00 53.12 102 PRO A O 1
ATOM 804 N N . SER A 1 103 ? 19.430 0.923 -18.925 1.00 46.22 103 SER A N 1
ATOM 805 C CA . SER A 1 103 ? 20.555 0.840 -18.005 1.00 46.22 103 SER A CA 1
ATOM 806 C C . SER A 1 103 ? 21.828 1.044 -18.823 1.00 46.22 103 SER A C 1
ATOM 808 O O . SER A 1 103 ? 22.238 0.163 -19.576 1.00 46.22 103 SER A O 1
ATOM 810 N N . THR A 1 104 ? 22.448 2.220 -18.717 1.00 43.25 104 THR A N 1
ATOM 811 C CA . THR A 1 104 ? 23.783 2.483 -19.260 1.00 43.25 104 THR A CA 1
ATOM 812 C C . THR A 1 104 ? 24.812 1.683 -18.466 1.00 43.25 104 THR A C 1
ATOM 814 O O . THR A 1 104 ? 25.557 2.228 -17.655 1.00 43.25 104 THR A O 1
ATOM 817 N N . VAL A 1 105 ? 24.857 0.372 -18.694 1.00 42.31 105 VAL A N 1
ATOM 818 C CA . VAL A 1 105 ? 26.042 -0.437 -18.434 1.00 42.31 105 VAL A CA 1
ATOM 819 C C . VAL A 1 105 ? 26.734 -0.620 -19.770 1.00 42.31 105 VAL A C 1
ATOM 821 O O . VAL A 1 105 ? 26.281 -1.310 -20.677 1.00 42.31 105 VAL A O 1
ATOM 824 N N . HIS A 1 106 ? 27.850 0.079 -19.877 1.00 38.44 106 HIS A N 1
ATOM 825 C CA . HIS A 1 106 ? 28.764 0.059 -20.993 1.00 38.44 106 HIS A CA 1
ATOM 826 C C . HIS A 1 106 ? 29.460 -1.314 -21.064 1.00 38.44 106 HIS A C 1
ATOM 828 O O . HIS A 1 106 ? 30.585 -1.448 -20.604 1.00 38.44 106 HIS A O 1
ATOM 834 N N . HIS A 1 107 ? 28.823 -2.331 -21.649 1.00 35.00 107 HIS A N 1
ATOM 835 C CA . HIS A 1 107 ? 29.508 -3.514 -22.181 1.00 35.00 107 HIS A CA 1
ATOM 836 C C . HIS A 1 107 ? 28.788 -4.032 -23.430 1.00 35.00 107 HIS A C 1
ATOM 838 O O . HIS A 1 107 ? 27.729 -4.625 -23.323 1.00 35.00 107 HIS A O 1
ATOM 844 N N . SER A 1 108 ? 29.428 -3.775 -24.577 1.00 31.89 108 SER A N 1
ATOM 845 C CA . SER A 1 108 ? 29.410 -4.466 -25.877 1.00 31.89 108 SER A CA 1
ATOM 846 C C . SER A 1 108 ? 28.110 -5.038 -26.477 1.00 31.89 108 SER A C 1
ATOM 848 O O . SER A 1 108 ? 27.288 -5.644 -25.803 1.00 31.89 108 SER A O 1
ATOM 850 N N . PRO A 1 109 ? 27.966 -4.942 -27.814 1.00 51.81 109 PRO A N 1
ATOM 851 C CA . PRO A 1 109 ? 26.753 -5.326 -28.511 1.00 51.81 109 PRO A CA 1
ATOM 852 C C . PRO A 1 109 ? 26.706 -6.843 -28.664 1.00 51.81 109 PRO A C 1
ATOM 854 O O . PRO A 1 109 ? 27.590 -7.416 -29.294 1.00 51.81 109 PRO A O 1
ATOM 857 N N . MET A 1 110 ? 25.667 -7.491 -28.146 1.00 37.78 110 MET A N 1
ATOM 858 C CA . MET A 1 110 ? 25.137 -8.710 -28.749 1.00 37.78 110 MET A CA 1
ATOM 859 C C . MET A 1 110 ? 23.756 -9.042 -28.189 1.00 37.78 110 MET A C 1
ATOM 861 O O . MET A 1 110 ? 23.514 -8.969 -26.992 1.00 37.78 110 MET A O 1
ATOM 865 N N . SER A 1 111 ? 22.920 -9.514 -29.109 1.00 35.81 111 SER A N 1
ATOM 866 C CA . SER A 1 111 ? 21.702 -10.283 -28.878 1.00 35.81 111 SER A CA 1
ATOM 867 C C . SER A 1 111 ? 20.409 -9.492 -28.686 1.00 35.81 111 SER A C 1
ATOM 869 O O . SER A 1 111 ? 19.880 -9.314 -27.596 1.00 35.81 111 SER A O 1
ATOM 871 N N . VAL A 1 112 ? 19.838 -9.128 -29.833 1.00 46.03 112 VAL A N 1
ATOM 872 C CA . VAL A 1 112 ? 18.399 -9.268 -30.071 1.00 46.03 112 VAL A CA 1
ATOM 873 C C . VAL A 1 112 ? 18.030 -10.723 -29.742 1.00 46.03 112 VAL A C 1
ATOM 875 O O . VAL A 1 112 ? 18.447 -11.624 -30.466 1.00 46.03 112 VAL A O 1
ATOM 878 N N . GLY A 1 113 ? 17.336 -10.970 -28.630 1.00 44.66 113 GLY A N 1
ATOM 879 C CA . GLY A 1 113 ? 16.812 -12.301 -28.309 1.00 44.66 113 GLY A CA 1
ATOM 880 C C . GLY A 1 113 ? 16.499 -12.527 -26.828 1.00 44.66 113 GLY A C 1
ATOM 881 O O . GLY A 1 113 ? 17.412 -12.587 -26.012 1.00 44.66 113 GLY A O 1
ATOM 882 N N . SER A 1 114 ? 15.210 -12.753 -26.551 1.00 40.09 114 SER A N 1
ATOM 883 C CA . SER A 1 114 ? 14.612 -13.384 -25.362 1.00 40.09 114 SER A CA 1
ATOM 884 C C . SER A 1 114 ? 14.424 -12.539 -24.082 1.00 40.09 114 SER A C 1
ATOM 886 O O . SER A 1 114 ? 15.338 -12.294 -23.298 1.00 40.09 114 SER A O 1
ATOM 888 N N . THR A 1 115 ? 13.164 -12.151 -23.848 1.00 49.72 115 THR A N 1
ATOM 889 C CA . THR A 1 115 ? 12.581 -11.420 -22.698 1.00 49.72 115 THR A CA 1
ATOM 890 C C . THR A 1 115 ? 12.232 -12.306 -21.486 1.00 49.72 115 THR A C 1
ATOM 892 O O . THR A 1 115 ? 11.754 -11.817 -20.462 1.00 49.72 115 THR A O 1
ATOM 895 N N . VAL A 1 116 ? 12.491 -13.610 -21.562 1.00 49.59 116 VAL A N 1
ATOM 896 C CA . VAL A 1 116 ? 12.084 -14.627 -20.574 1.00 49.59 116 VAL A CA 1
ATOM 897 C C . VAL A 1 116 ? 12.860 -14.576 -19.234 1.00 49.59 116 VAL A C 1
ATOM 899 O O . VAL A 1 116 ? 12.244 -14.772 -18.180 1.00 49.59 116 VAL A O 1
ATOM 902 N N . PRO A 1 117 ? 14.175 -14.256 -19.181 1.00 54.81 117 PRO A N 1
ATOM 903 C CA . PRO A 1 117 ? 14.940 -14.324 -17.928 1.00 54.81 117 PRO A CA 1
ATOM 904 C C . PRO A 1 117 ? 14.555 -13.274 -16.878 1.00 54.81 117 PRO A C 1
ATOM 906 O O . PRO A 1 117 ? 14.753 -13.502 -15.684 1.00 54.81 117 PRO A O 1
ATOM 909 N N . ASP A 1 118 ? 14.041 -12.117 -17.295 1.00 55.34 118 ASP A N 1
ATOM 910 C CA . ASP A 1 118 ? 13.691 -11.033 -16.371 1.00 55.34 118 ASP A CA 1
ATOM 911 C C . ASP A 1 118 ? 12.264 -11.160 -15.826 1.00 55.34 118 ASP A C 1
ATOM 913 O O . ASP A 1 118 ? 12.050 -10.887 -14.643 1.00 55.34 118 ASP A O 1
ATOM 917 N N . ALA A 1 119 ? 11.320 -11.688 -16.612 1.00 55.38 119 ALA A N 1
ATOM 918 C CA . ALA A 1 119 ? 9.970 -11.994 -16.137 1.00 55.38 119 ALA A CA 1
ATOM 919 C C . ALA A 1 119 ? 9.981 -13.081 -15.041 1.00 55.38 119 ALA A C 1
ATOM 921 O O . ALA A 1 119 ? 9.333 -12.931 -14.005 1.00 55.38 119 ALA A O 1
ATOM 922 N N . LEU A 1 120 ? 10.819 -14.114 -15.193 1.00 58.06 120 LEU A N 1
ATOM 923 C CA . LEU A 1 120 ? 11.010 -15.157 -14.177 1.00 58.06 120 LEU A CA 1
ATOM 924 C C . LEU A 1 120 ? 11.609 -14.616 -12.867 1.00 58.06 120 LEU A C 1
ATOM 926 O O . LEU A 1 120 ? 11.195 -15.025 -11.781 1.00 58.06 120 LEU A O 1
ATOM 930 N N . LYS A 1 121 ? 12.540 -13.652 -12.933 1.00 62.44 121 LYS A N 1
ATOM 931 C CA . LYS A 1 121 ? 13.092 -12.994 -11.730 1.00 62.44 121 LYS A CA 1
ATOM 932 C C . LYS A 1 121 ? 12.050 -12.144 -11.006 1.00 62.44 121 LYS A C 1
ATOM 934 O O . LYS A 1 121 ? 12.085 -12.056 -9.778 1.00 62.44 121 LYS A O 1
ATOM 939 N N . VAL A 1 122 ? 11.147 -11.497 -11.744 1.00 63.28 122 VAL A N 1
ATOM 940 C CA . VAL A 1 122 ? 10.044 -10.716 -11.165 1.00 63.28 122 VAL A CA 1
ATOM 941 C C . VAL A 1 122 ? 9.051 -11.644 -10.468 1.00 63.28 122 VAL A C 1
ATOM 943 O O . VAL A 1 122 ? 8.732 -11.404 -9.302 1.00 63.28 122 VAL A O 1
ATOM 946 N N . SER A 1 123 ? 8.651 -12.742 -11.112 1.00 63.84 123 SER A N 1
ATOM 947 C CA . SER A 1 123 ? 7.782 -13.758 -10.508 1.00 63.84 123 SER A CA 1
ATOM 948 C C . SER A 1 123 ? 8.409 -14.386 -9.262 1.00 63.84 123 SER A C 1
ATOM 950 O O . SER A 1 123 ? 7.739 -14.473 -8.238 1.00 63.84 123 SER A O 1
ATOM 952 N N . ALA A 1 124 ? 9.708 -14.709 -9.284 1.00 68.25 124 ALA A N 1
ATOM 953 C CA . ALA A 1 124 ? 10.426 -15.244 -8.123 1.00 68.25 124 ALA A CA 1
ATOM 954 C C . ALA A 1 124 ? 10.442 -14.274 -6.927 1.00 68.25 124 ALA A C 1
ATOM 956 O O . ALA A 1 124 ? 10.222 -14.679 -5.790 1.00 68.25 124 ALA A O 1
ATOM 957 N N . ARG A 1 125 ? 10.641 -12.970 -7.167 1.00 69.38 125 ARG A N 1
ATOM 958 C CA . ARG A 1 125 ? 10.594 -11.952 -6.100 1.00 69.38 125 ARG A CA 1
ATOM 959 C C . ARG A 1 125 ? 9.195 -11.774 -5.515 1.00 69.38 125 ARG A C 1
ATOM 961 O O . ARG A 1 125 ? 9.081 -11.510 -4.321 1.00 69.38 125 ARG A O 1
ATOM 968 N N . ARG A 1 126 ? 8.149 -11.874 -6.341 1.00 68.56 126 ARG A N 1
ATOM 969 C CA . ARG A 1 126 ? 6.755 -11.828 -5.872 1.00 68.56 126 ARG A CA 1
ATOM 970 C C . ARG A 1 126 ? 6.420 -13.071 -5.051 1.00 68.56 126 ARG A C 1
ATOM 972 O O . ARG A 1 126 ? 5.860 -12.922 -3.974 1.00 68.56 126 ARG A O 1
ATOM 979 N N . LEU A 1 127 ? 6.872 -14.246 -5.491 1.00 71.88 127 LEU A N 1
ATOM 980 C CA . LEU A 1 127 ? 6.764 -15.506 -4.752 1.00 71.88 127 LEU A CA 1
ATOM 981 C C . LEU A 1 127 ? 7.418 -15.416 -3.370 1.00 71.88 127 LEU A C 1
ATOM 983 O O . LEU A 1 127 ? 6.745 -15.670 -2.383 1.00 71.88 127 LEU A O 1
ATOM 987 N N . SER A 1 128 ? 8.659 -14.930 -3.266 1.00 67.81 128 SER A N 1
ATOM 988 C CA . SER A 1 128 ? 9.320 -14.787 -1.957 1.00 67.81 128 SER A CA 1
ATOM 989 C C . SER A 1 128 ? 8.631 -13.793 -1.018 1.00 67.81 128 SER A C 1
ATOM 991 O O . SER A 1 128 ? 8.699 -13.948 0.196 1.00 67.81 128 SER A O 1
ATOM 993 N N . ARG A 1 129 ? 7.973 -12.754 -1.548 1.00 69.75 129 ARG A N 1
ATOM 994 C CA . ARG A 1 129 ? 7.166 -11.832 -0.726 1.00 69.75 129 ARG A CA 1
ATOM 995 C C . ARG A 1 129 ? 5.872 -12.485 -0.256 1.00 69.75 129 ARG A C 1
ATOM 997 O O . ARG A 1 129 ? 5.478 -12.272 0.884 1.00 69.75 129 ARG A O 1
ATOM 1004 N N . LEU A 1 130 ? 5.248 -13.275 -1.124 1.00 71.06 130 LEU A N 1
ATOM 1005 C CA . LEU A 1 130 ? 4.032 -14.019 -0.823 1.00 71.06 130 LEU A CA 1
ATOM 1006 C C . LEU A 1 130 ? 4.288 -15.123 0.211 1.00 71.06 130 LEU A C 1
ATOM 1008 O O . LEU A 1 130 ? 3.499 -15.284 1.131 1.00 71.06 130 LEU A O 1
ATOM 1012 N N . GLU A 1 131 ? 5.426 -15.815 0.118 1.00 73.56 131 GLU A N 1
ATOM 1013 C CA . GLU A 1 131 ? 5.908 -16.767 1.129 1.00 73.56 131 GLU A CA 1
ATOM 1014 C C . GLU A 1 131 ? 6.120 -16.086 2.486 1.00 73.56 131 GLU A C 1
ATOM 1016 O O . GLU A 1 131 ? 5.735 -16.627 3.517 1.00 73.56 131 GLU A O 1
ATOM 1021 N N . LEU A 1 132 ? 6.681 -14.873 2.496 1.00 71.44 132 LEU A N 1
ATOM 1022 C CA . LEU A 1 132 ? 6.876 -14.107 3.729 1.00 71.44 132 LEU A CA 1
ATOM 1023 C C . LEU A 1 132 ? 5.541 -13.678 4.360 1.00 71.44 132 LEU A C 1
ATOM 1025 O O . LEU A 1 132 ? 5.406 -13.706 5.579 1.00 71.44 132 LEU A O 1
ATOM 1029 N N . GLY A 1 133 ? 4.566 -13.293 3.530 1.00 68.19 133 GLY A N 1
ATOM 1030 C CA . GLY A 1 133 ? 3.209 -12.957 3.964 1.00 68.19 133 GLY A CA 1
ATOM 1031 C C . GLY A 1 133 ? 2.451 -14.168 4.506 1.00 68.19 133 GLY A C 1
ATOM 1032 O O . GLY A 1 133 ? 1.871 -14.079 5.581 1.00 68.19 133 GLY A O 1
ATOM 1033 N N . LEU A 1 134 ? 2.524 -15.310 3.814 1.00 73.50 134 LEU A N 1
ATOM 1034 C CA . LEU A 1 134 ? 1.924 -16.571 4.255 1.00 73.50 134 LEU A CA 1
ATOM 1035 C C . LEU A 1 134 ? 2.517 -17.054 5.576 1.00 73.50 134 LEU A C 1
ATOM 1037 O O . LEU A 1 134 ? 1.752 -17.393 6.468 1.00 73.50 134 LEU A O 1
ATOM 1041 N N . ASN A 1 135 ? 3.843 -17.018 5.728 1.00 71.12 135 ASN A N 1
ATOM 1042 C CA . ASN A 1 135 ? 4.487 -17.378 6.992 1.00 71.12 135 ASN A CA 1
ATOM 1043 C C . ASN A 1 135 ? 4.063 -16.438 8.129 1.00 71.12 135 ASN A C 1
ATOM 1045 O O . ASN A 1 135 ? 3.860 -16.893 9.243 1.00 71.12 135 ASN A O 1
ATOM 1049 N N . GLY A 1 136 ? 3.874 -15.142 7.856 1.00 69.31 136 GLY A N 1
ATOM 1050 C CA . GLY A 1 136 ? 3.362 -14.202 8.858 1.00 69.31 136 GLY A CA 1
ATOM 1051 C C . GLY A 1 136 ? 1.910 -14.477 9.272 1.00 69.31 136 GLY A C 1
ATOM 1052 O O . GLY A 1 136 ? 1.566 -14.307 10.439 1.00 69.31 136 GLY A O 1
ATOM 1053 N N . THR A 1 137 ? 1.062 -14.910 8.335 1.00 68.25 137 THR A N 1
ATOM 1054 C CA . THR A 1 137 ? -0.313 -15.343 8.627 1.00 68.25 137 THR A CA 1
ATOM 1055 C C . THR A 1 137 ? -0.335 -16.677 9.387 1.00 68.25 137 THR A C 1
ATOM 1057 O O . THR A 1 137 ? -1.124 -16.824 10.315 1.00 68.25 137 THR A O 1
ATOM 1060 N N . ASP A 1 138 ? 0.550 -17.617 9.041 1.00 73.00 138 ASP A N 1
ATOM 1061 C CA . ASP A 1 138 ? 0.696 -18.931 9.689 1.00 73.00 138 ASP A CA 1
ATOM 1062 C C . ASP A 1 138 ? 1.223 -18.794 11.130 1.00 73.00 138 ASP A C 1
ATOM 1064 O O . ASP A 1 138 ? 0.606 -19.294 12.067 1.00 73.00 138 ASP A O 1
ATOM 1068 N N . ASP A 1 139 ? 2.267 -17.983 11.343 1.00 67.88 139 ASP A N 1
ATOM 1069 C CA . ASP A 1 139 ? 2.801 -17.649 12.673 1.00 67.88 139 ASP A CA 1
ATOM 1070 C C . ASP A 1 139 ? 1.756 -16.934 13.558 1.00 67.88 139 ASP A C 1
ATOM 1072 O O . ASP A 1 139 ? 1.766 -17.066 14.784 1.00 67.88 139 ASP A O 1
ATOM 1076 N N . GLY A 1 140 ? 0.850 -16.161 12.945 1.00 62.72 140 GLY A N 1
ATOM 1077 C CA . GLY A 1 140 ? -0.266 -15.500 13.628 1.00 62.72 140 GLY A CA 1
ATOM 1078 C C . GLY A 1 140 ? -1.384 -16.460 14.047 1.00 62.72 140 GLY A C 1
ATOM 1079 O O . GLY A 1 140 ? -2.009 -16.247 15.085 1.00 62.72 140 GLY A O 1
ATOM 1080 N N . LEU A 1 141 ? -1.600 -17.530 13.275 1.00 65.75 141 LEU A N 1
ATOM 1081 C CA . LEU A 1 141 ? -2.547 -18.610 13.572 1.00 65.75 141 LEU A CA 1
ATOM 1082 C C . LEU A 1 141 ? -2.000 -19.602 14.616 1.00 65.75 141 LEU A C 1
ATOM 1084 O O . LEU A 1 141 ? -2.780 -20.118 15.414 1.00 65.75 141 LEU A O 1
ATOM 1088 N N . ASP A 1 142 ? -0.683 -19.835 14.637 1.00 65.19 142 ASP A N 1
ATOM 1089 C CA . ASP A 1 142 ? 0.008 -20.713 15.599 1.00 65.19 142 ASP A CA 1
ATOM 1090 C C . ASP A 1 142 ? 0.355 -20.020 16.934 1.00 65.19 142 ASP A C 1
ATOM 1092 O O . ASP A 1 142 ? 0.784 -20.668 17.900 1.00 65.19 142 ASP A O 1
ATOM 1096 N N . ALA A 1 143 ? 0.171 -18.700 17.026 1.00 62.25 143 ALA A N 1
ATOM 1097 C CA . ALA A 1 143 ? 0.346 -17.968 18.273 1.00 62.25 143 ALA A CA 1
ATOM 1098 C C . ALA A 1 143 ? -0.635 -18.500 19.341 1.00 62.25 143 ALA A C 1
ATOM 1100 O O . ALA A 1 143 ? -1.815 -18.694 19.050 1.00 62.25 143 ALA A O 1
ATOM 1101 N N . PRO A 1 144 ? -0.192 -18.731 20.595 1.00 52.59 144 PRO A N 1
ATOM 1102 C CA . PRO A 1 144 ? -1.034 -19.317 21.631 1.00 52.59 144 PRO A CA 1
ATOM 1103 C C . PRO A 1 144 ? -2.178 -18.364 21.989 1.00 52.59 144 PRO A C 1
ATOM 1105 O O . PRO A 1 144 ? -2.030 -17.457 22.810 1.00 52.59 144 PRO A O 1
ATOM 1108 N N . SER A 1 145 ? -3.331 -18.589 21.371 1.00 55.41 145 SER A N 1
ATOM 1109 C CA . SER A 1 145 ? -4.586 -17.947 21.715 1.00 55.41 145 SER A CA 1
ATOM 1110 C C . SER A 1 145 ? -5.009 -18.426 23.102 1.00 55.41 145 SER A C 1
ATOM 1112 O O . SER A 1 145 ? -5.226 -19.620 23.321 1.00 55.41 145 SER A O 1
ATOM 1114 N N . GLY A 1 146 ? -5.128 -17.497 24.055 1.00 55.94 146 GLY A N 1
ATOM 1115 C CA . GLY A 1 146 ? -5.983 -17.729 25.221 1.00 55.94 146 GLY A CA 1
ATOM 1116 C C . GLY A 1 146 ? -7.408 -18.060 24.760 1.00 55.94 146 GLY A C 1
ATOM 1117 O O . GLY A 1 146 ? -7.741 -17.786 23.613 1.00 55.94 146 GLY A O 1
ATOM 1118 N N . ASP A 1 147 ? -8.223 -18.646 25.642 1.00 56.69 147 ASP A N 1
ATOM 1119 C CA . ASP A 1 147 ? -9.551 -19.257 25.390 1.00 56.69 147 ASP A CA 1
ATOM 1120 C C . ASP A 1 147 ? -10.617 -18.403 24.646 1.00 56.69 147 ASP A C 1
ATOM 1122 O O . ASP A 1 147 ? -11.756 -18.843 24.509 1.00 56.69 147 ASP A O 1
ATOM 1126 N N . ASP A 1 148 ? -10.283 -17.219 24.135 1.00 59.16 148 ASP A N 1
ATOM 1127 C CA . ASP A 1 148 ? -11.158 -16.335 23.368 1.00 59.16 148 ASP A CA 1
ATOM 1128 C C . ASP A 1 148 ? -10.440 -15.899 22.073 1.00 59.16 148 ASP A C 1
ATOM 1130 O O . ASP A 1 148 ? -9.694 -14.918 22.038 1.00 59.16 148 ASP A O 1
ATOM 1134 N N . VAL A 1 149 ? -10.592 -16.689 21.003 1.00 60.81 149 VAL A N 1
ATOM 1135 C CA . VAL A 1 149 ? -10.121 -16.313 19.661 1.00 60.81 149 VAL A CA 1
ATOM 1136 C C . VAL A 1 149 ? -11.073 -15.247 19.131 1.00 60.81 149 VAL A C 1
ATOM 1138 O O . VAL A 1 149 ? -12.229 -15.541 18.825 1.00 60.81 149 VAL A O 1
ATOM 1141 N N . ASP A 1 150 ? -10.587 -14.012 19.039 1.00 71.50 150 ASP A N 1
ATOM 1142 C CA . ASP A 1 150 ? -11.339 -12.884 18.498 1.00 71.50 150 ASP A CA 1
ATOM 1143 C C . ASP A 1 150 ? -11.807 -13.201 17.067 1.00 71.50 150 ASP A C 1
ATOM 1145 O O . ASP A 1 150 ? -11.008 -13.396 16.147 1.00 71.50 150 ASP A O 1
ATOM 1149 N N . SER A 1 151 ? -13.126 -13.282 16.883 1.00 70.75 151 SER A N 1
ATOM 1150 C CA . SER A 1 151 ? -13.751 -13.589 15.593 1.00 70.75 151 SER A CA 1
ATOM 1151 C C . SER A 1 151 ? -13.382 -12.569 14.516 1.00 70.75 151 SER A C 1
ATOM 1153 O O . SER A 1 151 ? -13.372 -12.938 13.343 1.00 70.75 151 SER A O 1
ATOM 1155 N N . SER A 1 152 ? -13.074 -11.325 14.893 1.00 71.19 152 SER A N 1
ATOM 1156 C CA . SER A 1 152 ? -12.652 -10.288 13.949 1.00 71.19 152 SER A CA 1
ATOM 1157 C C . SER A 1 152 ? -11.229 -10.528 13.431 1.00 71.19 152 SER A C 1
ATOM 1159 O O . SER A 1 152 ? -10.965 -10.369 12.241 1.00 71.19 152 SER A O 1
ATOM 1161 N N . LEU A 1 153 ? -10.331 -11.017 14.291 1.00 72.56 153 LEU A N 1
ATOM 1162 C CA . LEU A 1 153 ? -8.963 -11.381 13.920 1.00 72.56 153 LEU A CA 1
ATOM 1163 C C . LEU A 1 153 ? -8.944 -12.602 12.989 1.00 72.56 153 LEU A C 1
ATOM 1165 O O . LEU A 1 153 ? -8.174 -12.656 12.031 1.00 72.56 153 LEU A O 1
ATOM 1169 N N . LEU A 1 154 ? -9.833 -13.567 13.236 1.00 75.31 154 LEU A N 1
ATOM 1170 C CA . LEU A 1 154 ? -10.003 -14.721 12.357 1.00 75.31 154 LEU A CA 1
ATOM 1171 C C . LEU A 1 154 ? -10.499 -14.299 10.963 1.00 75.31 154 LEU A C 1
ATOM 1173 O O . LEU A 1 154 ? -9.996 -14.792 9.956 1.00 75.31 154 LEU A O 1
ATOM 1177 N N . GLU A 1 155 ? -11.465 -13.380 10.901 1.00 73.69 155 GLU A N 1
ATOM 1178 C CA . GLU A 1 155 ? -12.002 -12.846 9.645 1.00 73.69 155 GLU A CA 1
ATOM 1179 C C . GLU A 1 155 ? -10.928 -12.069 8.865 1.00 73.69 155 GLU A C 1
ATOM 1181 O O . GLU A 1 155 ? -10.755 -12.290 7.666 1.00 73.69 155 GLU A O 1
ATOM 1186 N N . GLN A 1 156 ? -10.096 -11.292 9.562 1.00 76.69 156 GLN A N 1
ATOM 1187 C CA . GLN A 1 156 ? -8.935 -10.616 8.981 1.00 76.69 156 GLN A CA 1
ATOM 1188 C C . GLN A 1 156 ? -7.914 -11.601 8.378 1.00 76.69 156 GLN A C 1
ATOM 1190 O O . GLN A 1 156 ? -7.401 -11.369 7.281 1.00 76.69 156 GLN A O 1
ATOM 1195 N N . TYR A 1 157 ? -7.617 -12.720 9.049 1.00 75.69 157 TYR A N 1
ATOM 1196 C CA . TYR A 1 157 ? -6.732 -13.748 8.484 1.00 75.69 157 TYR A CA 1
ATOM 1197 C C . TYR A 1 157 ? -7.347 -14.456 7.272 1.00 75.69 157 TYR A C 1
ATOM 1199 O O . TYR A 1 157 ? -6.630 -14.800 6.329 1.00 75.69 157 TYR A O 1
ATOM 1207 N N . VAL A 1 158 ? -8.669 -14.646 7.257 1.00 78.00 158 VAL A N 1
ATOM 1208 C CA . VAL A 1 158 ? -9.391 -15.203 6.104 1.00 78.00 158 VAL A CA 1
ATOM 1209 C C . VAL A 1 158 ? -9.298 -14.272 4.893 1.00 78.00 158 VAL A C 1
ATOM 1211 O O . VAL A 1 158 ? -9.036 -14.750 3.786 1.00 78.00 158 VAL A O 1
ATOM 1214 N N . GLU A 1 159 ? -9.451 -12.962 5.086 1.00 75.56 159 GLU A N 1
ATOM 1215 C CA . GLU A 1 159 ? -9.276 -11.967 4.020 1.00 75.56 159 GLU A CA 1
ATOM 1216 C C . GLU A 1 159 ? -7.834 -11.943 3.496 1.00 75.56 159 GLU A C 1
ATOM 1218 O O . GLU A 1 159 ? -7.611 -12.063 2.290 1.00 75.56 159 GLU A O 1
ATOM 1223 N N . GLN A 1 160 ? -6.839 -11.930 4.389 1.00 76.00 160 GLN A N 1
ATOM 1224 C CA . GLN A 1 160 ? -5.425 -11.991 3.996 1.00 76.00 160 GLN A CA 1
ATOM 1225 C C . GLN A 1 160 ? -5.082 -13.268 3.211 1.00 76.00 160 GLN A C 1
ATOM 1227 O O . GLN A 1 160 ? -4.320 -13.226 2.241 1.00 76.00 160 GLN A O 1
ATOM 1232 N N . LEU A 1 161 ? -5.661 -14.414 3.581 1.00 79.44 161 LEU A N 1
ATOM 1233 C CA . LEU A 1 161 ? -5.512 -15.662 2.829 1.00 79.44 161 LEU A CA 1
ATOM 1234 C C . LEU A 1 161 ? -6.165 -15.586 1.445 1.00 79.44 161 LEU A C 1
ATOM 1236 O O . LEU A 1 161 ? -5.612 -16.123 0.478 1.00 79.44 161 LEU A O 1
ATOM 1240 N N . ALA A 1 162 ? -7.321 -14.931 1.328 1.00 75.69 162 ALA A N 1
ATOM 1241 C CA . ALA A 1 162 ? -7.990 -14.727 0.048 1.00 75.69 162 ALA A CA 1
ATOM 1242 C C . ALA A 1 162 ? -7.143 -13.856 -0.896 1.00 75.69 162 ALA A C 1
ATOM 1244 O O . ALA A 1 162 ? -6.967 -14.214 -2.067 1.00 75.69 162 ALA A O 1
ATOM 1245 N N . ASP A 1 163 ? -6.541 -12.788 -0.376 1.00 75.06 163 ASP A N 1
ATOM 1246 C CA . ASP A 1 163 ? -5.652 -11.901 -1.129 1.00 75.06 163 ASP A CA 1
ATOM 1247 C C . ASP A 1 163 ? -4.363 -12.604 -1.564 1.00 75.06 163 ASP A C 1
ATOM 1249 O O . ASP A 1 163 ? -3.990 -12.558 -2.742 1.00 75.06 163 ASP A O 1
ATOM 1253 N N . ASN A 1 164 ? -3.727 -13.351 -0.656 1.00 74.06 164 ASN A N 1
ATOM 1254 C CA . ASN A 1 164 ? -2.552 -14.163 -0.973 1.00 74.06 164 ASN A CA 1
ATOM 1255 C C . ASN A 1 164 ? -2.867 -15.209 -2.056 1.00 74.06 164 ASN A C 1
ATOM 1257 O O . ASN A 1 164 ? -2.085 -15.417 -2.986 1.00 74.06 164 ASN A O 1
ATOM 1261 N N . LYS A 1 165 ? -4.042 -15.844 -2.001 1.00 79.06 165 LYS A N 1
ATOM 1262 C CA . LYS A 1 165 ? -4.486 -16.799 -3.027 1.00 79.06 165 LYS A CA 1
ATOM 1263 C C . LYS A 1 165 ? -4.731 -16.126 -4.382 1.00 79.06 165 LYS A C 1
ATOM 1265 O O . LYS A 1 165 ? -4.423 -16.713 -5.425 1.00 79.06 165 LYS A O 1
ATOM 1270 N N . CYS A 1 166 ? -5.269 -14.909 -4.380 1.00 76.62 166 CYS A N 1
ATOM 1271 C CA . CYS A 1 166 ? -5.472 -14.105 -5.583 1.00 76.62 166 CYS A CA 1
ATOM 1272 C C . CYS A 1 166 ? -4.131 -13.733 -6.237 1.00 76.62 166 CYS A C 1
ATOM 1274 O O . CYS A 1 166 ? -3.940 -13.962 -7.432 1.00 76.62 166 CYS A O 1
ATOM 1276 N N . GLU A 1 167 ? -3.168 -13.236 -5.457 1.00 74.38 167 GLU A N 1
ATOM 1277 C CA . GLU A 1 167 ? -1.808 -12.941 -5.930 1.00 74.38 167 GLU A CA 1
ATOM 1278 C C . GLU A 1 167 ? -1.098 -14.196 -6.463 1.00 74.38 167 GLU A C 1
ATOM 1280 O O . GLU A 1 167 ? -0.502 -14.147 -7.541 1.00 74.38 167 GLU A O 1
ATOM 1285 N N . LEU A 1 168 ? -1.213 -15.340 -5.779 1.00 78.12 168 LEU A N 1
ATOM 1286 C CA . LEU A 1 168 ? -0.624 -16.603 -6.234 1.00 78.12 168 LEU A CA 1
ATOM 1287 C C . LEU A 1 168 ? -1.227 -17.064 -7.566 1.00 78.12 168 LEU A C 1
ATOM 1289 O O . LEU A 1 168 ? -0.494 -17.487 -8.459 1.00 78.12 168 LEU A O 1
ATOM 1293 N N . SER A 1 169 ? -2.545 -16.920 -7.733 1.00 74.38 169 SER A N 1
ATOM 1294 C CA . SER A 1 169 ? -3.232 -17.242 -8.992 1.00 74.38 169 SER A CA 1
ATOM 1295 C C . SER A 1 169 ? -2.730 -16.362 -10.142 1.00 74.38 169 SER A C 1
ATOM 1297 O O . SER A 1 169 ? -2.425 -16.878 -11.213 1.00 74.38 169 SER A O 1
ATOM 1299 N N . LYS A 1 170 ? -2.526 -15.059 -9.901 1.00 73.75 170 LYS A N 1
ATOM 1300 C CA . LYS A 1 170 ? -1.948 -14.133 -10.893 1.00 73.75 170 LYS A CA 1
ATOM 1301 C C . LYS A 1 170 ? -0.509 -14.499 -11.262 1.00 73.75 170 LYS A C 1
ATOM 1303 O O . LYS A 1 170 ? -0.152 -14.455 -12.435 1.00 73.75 170 LYS A O 1
ATOM 1308 N N . ILE A 1 171 ? 0.328 -14.856 -10.282 1.00 73.19 171 ILE A N 1
ATOM 1309 C CA . ILE A 1 171 ? 1.711 -15.297 -10.537 1.00 73.19 171 ILE A CA 1
ATOM 1310 C C . ILE A 1 171 ? 1.707 -16.593 -11.357 1.00 73.19 171 ILE A C 1
ATOM 1312 O O . ILE A 1 171 ? 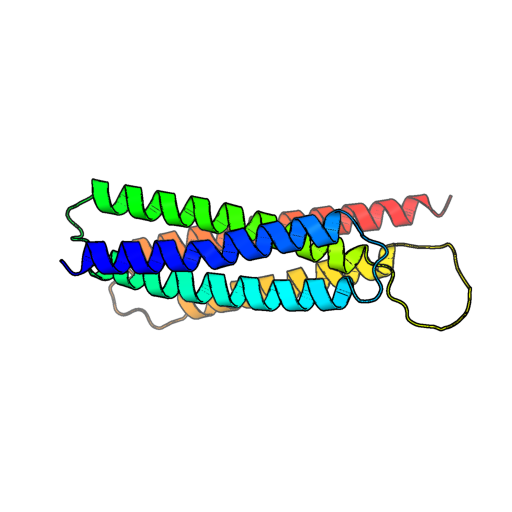2.489 -16.732 -12.294 1.00 73.19 171 ILE A O 1
ATOM 1316 N N . HIS A 1 172 ? 0.808 -17.523 -11.042 1.00 76.31 172 HIS A N 1
ATOM 1317 C CA . HIS A 1 172 ? 0.665 -18.784 -11.761 1.00 76.31 172 HIS A CA 1
ATOM 1318 C C . HIS A 1 172 ? 0.198 -18.582 -13.212 1.00 76.31 172 HIS A C 1
ATOM 1320 O O . HIS A 1 172 ? 0.794 -19.147 -14.125 1.00 76.31 172 HIS A O 1
ATOM 1326 N N . GLU A 1 173 ? -0.801 -17.730 -13.454 1.00 76.88 173 GLU A N 1
ATOM 1327 C CA . GLU A 1 173 ? -1.242 -17.361 -14.809 1.00 76.88 173 GLU A CA 1
ATOM 1328 C C . GLU A 1 173 ? -0.120 -16.699 -15.620 1.00 76.88 173 GLU A C 1
ATOM 1330 O O . GLU A 1 173 ? 0.058 -17.004 -16.801 1.00 76.88 173 GLU A O 1
ATOM 1335 N N . GLN A 1 174 ? 0.684 -15.843 -14.982 1.00 74.12 174 GLN A N 1
ATOM 1336 C CA . GLN A 1 174 ? 1.860 -15.229 -15.602 1.00 74.12 174 GLN A CA 1
ATOM 1337 C C . GLN A 1 174 ? 2.928 -16.270 -15.961 1.00 74.12 174 GLN A C 1
ATOM 1339 O O . GLN A 1 174 ? 3.489 -16.209 -17.051 1.00 74.12 174 GLN A O 1
ATOM 1344 N N . LEU A 1 175 ? 3.192 -17.242 -15.083 1.00 75.38 175 LEU A N 1
ATOM 1345 C CA . LEU A 1 175 ? 4.155 -18.315 -15.346 1.00 75.38 175 LEU A CA 1
ATOM 1346 C C . LEU A 1 175 ? 3.688 -19.258 -16.458 1.00 75.38 175 LEU A C 1
ATOM 1348 O O . LEU A 1 175 ? 4.489 -19.586 -17.325 1.00 75.38 175 LEU A O 1
ATOM 1352 N N . ILE A 1 176 ? 2.407 -19.635 -16.486 1.00 76.12 176 ILE A N 1
ATOM 1353 C CA . ILE A 1 176 ? 1.840 -20.443 -17.578 1.00 76.12 176 ILE A CA 1
ATOM 1354 C C . ILE A 1 176 ? 1.919 -19.693 -18.907 1.00 76.12 176 ILE A C 1
ATOM 1356 O O . ILE A 1 176 ? 2.263 -20.284 -19.925 1.00 76.12 176 ILE A O 1
ATOM 1360 N N . SER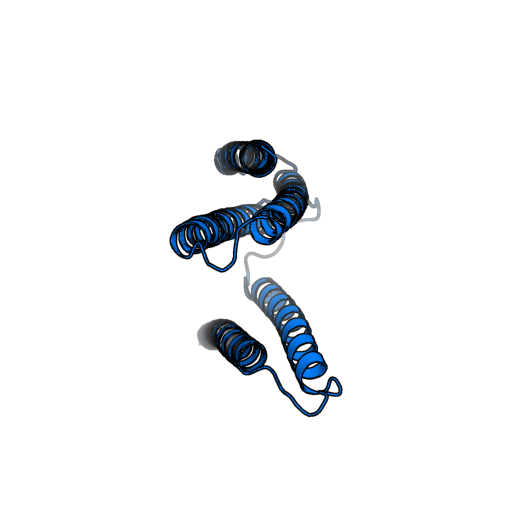 A 1 177 ? 1.622 -18.393 -18.910 1.00 71.69 177 SER A N 1
ATOM 1361 C CA . SER A 1 177 ? 1.693 -17.584 -20.133 1.00 71.69 177 SER A CA 1
ATOM 1362 C C . SER A 1 177 ? 3.124 -17.516 -20.683 1.00 71.69 177 SER A C 1
ATOM 1364 O O . SER A 1 177 ? 3.316 -17.622 -21.889 1.00 71.69 177 SER A O 1
ATOM 1366 N N . LEU A 1 178 ? 4.124 -17.422 -19.798 1.00 68.81 178 LEU A N 1
ATOM 1367 C CA . LEU A 1 178 ? 5.545 -17.471 -20.164 1.00 68.81 178 LEU A CA 1
ATOM 1368 C C . LEU A 1 178 ? 5.987 -18.861 -20.654 1.00 68.81 178 LEU A C 1
ATOM 1370 O O . LEU A 1 178 ? 6.865 -18.951 -21.506 1.00 68.81 178 LEU A O 1
ATOM 1374 N N . ASP A 1 179 ? 5.401 -19.936 -20.126 1.00 66.44 179 ASP A N 1
ATOM 1375 C CA . ASP A 1 179 ? 5.687 -21.317 -20.542 1.00 66.44 179 ASP A CA 1
ATOM 1376 C C . ASP A 1 179 ? 5.109 -21.614 -21.940 1.00 66.44 179 ASP A C 1
ATOM 1378 O O . ASP A 1 179 ? 5.794 -22.156 -22.804 1.00 66.44 179 ASP A O 1
ATOM 1382 N N . LEU A 1 180 ? 3.887 -21.144 -22.215 1.00 59.59 180 LEU A N 1
ATOM 1383 C CA . LEU A 1 180 ? 3.226 -21.281 -23.521 1.00 59.59 180 LEU A CA 1
ATOM 1384 C C . LEU A 1 180 ? 3.897 -20.460 -24.637 1.00 59.59 180 LEU A C 1
ATOM 1386 O O . LEU A 1 180 ? 3.859 -20.864 -25.800 1.00 59.59 180 LEU A O 1
ATOM 1390 N N . GLU A 1 181 ? 4.511 -19.318 -24.311 1.00 55.75 181 GLU A N 1
ATOM 1391 C CA . GLU A 1 181 ? 5.312 -18.539 -25.268 1.00 55.75 181 GLU A CA 1
ATOM 1392 C C . GLU A 1 181 ? 6.626 -19.250 -25.646 1.00 55.75 181 GLU A C 1
ATOM 1394 O O . GLU A 1 181 ? 7.053 -19.152 -26.797 1.00 55.75 181 GLU A O 1
ATOM 1399 N N . ASN A 1 182 ? 7.225 -20.033 -24.736 1.00 50.56 182 ASN A N 1
ATOM 1400 C CA . ASN A 1 182 ? 8.439 -20.814 -25.019 1.00 50.56 182 ASN A CA 1
ATOM 1401 C C . ASN A 1 182 ? 8.184 -22.002 -25.963 1.00 50.56 182 ASN A C 1
ATOM 1403 O O . ASN A 1 182 ? 9.044 -22.333 -26.780 1.00 50.56 182 ASN A O 1
ATOM 1407 N N . ASP A 1 183 ? 7.005 -22.625 -25.892 1.00 51.44 183 ASP A N 1
ATOM 1408 C CA . ASP A 1 183 ? 6.644 -23.750 -26.766 1.00 51.44 183 ASP A CA 1
ATOM 1409 C C . ASP A 1 183 ? 6.348 -23.312 -28.215 1.00 51.44 183 ASP A C 1
ATOM 1411 O O . ASP A 1 183 ? 6.471 -24.109 -29.150 1.00 51.44 183 ASP A O 1
ATOM 1415 N N . HIS A 1 184 ? 6.004 -22.038 -28.435 1.00 47.44 184 HIS A N 1
ATOM 1416 C CA . HIS A 1 184 ? 5.731 -21.487 -29.766 1.00 47.44 184 HIS A CA 1
ATOM 1417 C C . HIS A 1 184 ? 6.981 -21.021 -30.534 1.00 47.44 184 HIS A C 1
ATOM 1419 O O . HIS A 1 184 ? 6.897 -20.836 -31.749 1.00 47.44 184 HIS A O 1
ATOM 1425 N N . GLU A 1 185 ? 8.137 -20.881 -29.876 1.00 45.47 185 GLU A N 1
ATOM 1426 C CA . GLU A 1 185 ? 9.425 -20.548 -30.516 1.00 45.47 185 GLU A CA 1
ATOM 1427 C C . GLU A 1 185 ? 10.188 -21.780 -31.059 1.00 45.47 185 GLU A C 1
ATOM 1429 O O . GLU A 1 185 ? 11.258 -21.632 -31.652 1.00 45.47 185 GLU A O 1
ATOM 1434 N N . LEU A 1 186 ? 9.646 -22.998 -30.905 1.00 46.06 186 LEU A N 1
ATOM 1435 C CA . LEU A 1 186 ? 10.294 -24.264 -31.294 1.00 46.06 186 LEU A CA 1
ATOM 1436 C C . LEU A 1 186 ? 9.701 -24.967 -32.539 1.00 46.06 186 LEU A C 1
ATOM 1438 O O . LEU A 1 186 ? 10.024 -26.137 -32.770 1.00 46.06 186 LEU A O 1
ATOM 1442 N N . VAL A 1 187 ? 8.887 -24.293 -33.367 1.00 39.12 187 VAL A N 1
ATOM 1443 C CA . VAL A 1 187 ? 8.326 -24.857 -34.624 1.00 39.12 187 VAL A CA 1
ATOM 1444 C C . VAL A 1 187 ? 8.749 -24.075 -35.863 1.00 39.12 187 VAL A C 1
ATOM 1446 O O . VAL A 1 187 ? 8.554 -22.842 -35.885 1.00 39.12 187 VAL A O 1
#

Foldseek 3Di:
DVLVVLVVVLVVLVVLLVVLVVVLVVCVVPLQDACSLVVLVVSLVSLVVSVVVNVVSLVVNVVVDDPVPVVVVVVSVVVVVVSVVSSVVSNVSSVVSNVPRPHPPPDDDDDPDDPLPVLVVVLVVLVVVLVVLVVVLVVVVPPDDDPDDPPVVVVVSVVSVVVSVVSVVVSVVSVVVSVVVVVVVPD

Radius of gyration: 21.58 Å; chains: 1; bounding box: 49×45×60 Å

Organism: Amphimedon queenslandica (NCBI:txid400682)